Protein AF-A0A4Y7M9I8-F1 (afdb_monomer)

Secondary structure (DSSP, 8-state):
--------------------SS----EE-HHHHTT-B-GGG--BEEEETTEEEE-GGGHHHHSTTSTTGGGTTSB-TTHHHH---STTTSSS--TT--HHHHHHHHHHHHHHHHHSEEEEEEBTTTB-TTS-B-HHHHHHHHHHHHHHHHHHHHHHHHHHSPBPEEEEETTTEEEEE--SEETTEE-S---EEEEEEPTTSS-EEEEEE-GGGTT-TTEEPPTT--TT-SEEEEP-

Radius of gyration: 24.78 Å; Cα contacts (8 Å, |Δi|>4): 423; chains: 1; bounding box: 61×45×64 Å

Foldseek 3Di:
DDPPDDPVDPPPPPPPDPDPPDAAQDEDELVRLQVQLCPPNHWWWFAALQWIWGCRVVCCQCHPPHVNVLRTSAHQHQCQQVVPSDPVNRHNDPPPDDLVSLLSSVVVVVVRVPPTDGRAGYDDQQAHPSRDGDVSVVVSVVSNVVSVVVVVVVVVVCVQWPAFDWDADPVQGIKTFFQCAGNNHHHPDGAAWWWFADPVRPDTGITGHDPVCCPPPRTDDAPPDDSPDRMDRHDD

pLDDT: mean 89.78, std 17.36, range [26.44, 98.69]

Solvent-accessible surface area (backbone atoms only — not comparable to full-atom values): 12981 Å² total; per-residue (Å²): 133,84,87,79,74,84,73,89,66,81,68,76,68,73,72,76,70,85,66,65,98,65,75,56,85,46,54,33,48,64,75,60,37,48,69,23,33,21,64,98,80,44,57,22,27,32,26,48,81,36,37,28,30,51,43,46,94,43,34,77,40,32,11,80,91,18,93,46,31,80,39,32,14,34,40,23,35,29,21,77,58,70,68,37,78,49,80,88,28,48,29,67,72,60,80,89,62,53,51,70,38,37,42,44,49,52,55,52,48,52,48,45,64,70,75,33,50,72,61,23,30,35,40,54,70,33,14,41,86,88,58,46,77,34,71,56,33,54,50,51,54,47,53,27,50,52,28,44,52,51,51,51,54,50,48,52,48,38,69,61,41,24,34,36,39,75,50,78,41,95,90,75,26,40,39,37,28,27,38,40,65,21,60,90,45,76,56,97,55,44,37,23,52,25,42,32,42,42,99,83,62,82,47,76,43,58,16,20,33,47,83,93,50,63,80,41,88,49,48,40,79,50,77,98,39,64,85,86,32,37,59,36,66,40,84,121

Nearest PDB structures (foldseek):
  1t0g-assembly1_A  TM=8.369E-01  e=1.073E-09  Arabidopsis thaliana
  4x8y-assembly1_A-2  TM=9.118E-01  e=1.744E-08  Homo sapiens
  1j03-assembly1_A  TM=8.857E-01  e=8.429E-09  Arabidopsis thaliana
  4x8y-assembly2_B-3  TM=8.826E-01  e=2.510E-08  Homo sapiens
  6nzx-assembly1_A  TM=7.937E-01  e=1.646E-04  Hadesarchaea archaeon YNP_N21

Sequence (236 aa):
MLWQLAVVHNKKTYVKEAVPTVEPTRVFTKEELAKYKGENGGDVYLAIMGRVFDVTRGRDFYGPGGGYSFFSGVDGSRAFVTGDFKAEGLIDDITGLGSQDYIGLRDWLDFYMKDYEYIGKVHGLFFDADGKTTDYFNNAQQWIKEATNHKEDEDLFKEKFPVCNIEYKPEEGSRVWCSTKSGGIKRDWVGFPRSLYSADSKNIRCACAQEADLNDSLLKEYPNCPKDATSCMLPK

InterPro domains:
  IPR001199 Cytochrome b5-like heme/steroid binding domain [PF00173] (29-88)
  IPR001199 Cytochrome b5-like heme/steroid binding domain [SM01117] (28-123)
  IPR036400 Cytochrome b5-like heme/steroid binding domain superfamily [G3DSA:3.10.120.10] (20-123)
  IPR036400 Cytochrome b5-like heme/steroid binding domain superfamily [SSF55856] (22-123)
  IPR050577 MAPR/Neuferricin/Neudesin-like [PTHR10281] (20-124)

Organism: NCBI:txid42846

Mean predicted aligned error: 7.72 Å

Structure (mmCIF, N/CA/C/O backbone):
data_AF-A0A4Y7M9I8-F1
#
_entry.id   AF-A0A4Y7M9I8-F1
#
loop_
_atom_site.group_PDB
_atom_site.id
_atom_site.type_symbol
_atom_site.label_atom_id
_atom_site.label_alt_id
_atom_site.label_comp_id
_atom_site.label_asym_id
_atom_site.label_entity_id
_atom_site.label_seq_id
_atom_site.pdbx_PDB_ins_code
_atom_site.Cartn_x
_atom_site.Cartn_y
_atom_site.Cartn_z
_atom_site.occupancy
_atom_site.B_iso_or_equiv
_atom_site.auth_seq_id
_atom_site.auth_comp_id
_atom_site.auth_asym_id
_atom_site.auth_atom_id
_atom_site.pdbx_PDB_model_num
ATOM 1 N N . MET A 1 1 ? 5.917 25.935 -17.158 1.00 27.34 1 MET A N 1
ATOM 2 C CA . MET A 1 1 ? 4.815 25.525 -18.056 1.00 27.34 1 MET A CA 1
ATOM 3 C C . MET A 1 1 ? 4.901 24.014 -18.185 1.00 27.34 1 MET A C 1
ATOM 5 O O . MET A 1 1 ? 5.842 23.524 -18.782 1.00 27.34 1 MET A O 1
ATOM 9 N N . LEU A 1 2 ? 4.225 23.288 -17.293 1.00 31.77 2 LEU A N 1
ATOM 10 C CA . LEU A 1 2 ? 2.975 22.583 -17.612 1.00 31.77 2 LEU A CA 1
ATOM 11 C C . LEU A 1 2 ? 3.137 21.662 -18.830 1.00 31.77 2 LEU A C 1
ATOM 13 O O . LEU A 1 2 ? 2.716 22.004 -19.928 1.00 31.77 2 LEU A O 1
ATOM 17 N N . TRP A 1 3 ? 3.727 20.487 -18.616 1.00 26.44 3 TRP A N 1
ATOM 18 C CA . TRP A 1 3 ? 3.577 19.369 -19.543 1.00 26.44 3 TRP A CA 1
ATOM 19 C C . TRP A 1 3 ? 2.299 18.614 -19.177 1.00 26.44 3 TRP A C 1
ATOM 21 O O . TRP A 1 3 ? 2.314 17.652 -18.418 1.00 26.44 3 TRP A O 1
ATOM 31 N N . GLN A 1 4 ? 1.174 19.104 -19.696 1.00 30.42 4 GLN A N 1
ATOM 32 C CA . GLN A 1 4 ? 0.018 18.265 -19.984 1.00 30.42 4 GLN A CA 1
ATOM 33 C C . GLN A 1 4 ? 0.212 17.727 -21.403 1.00 30.42 4 GLN A C 1
ATOM 35 O O . GLN A 1 4 ? -0.028 18.438 -22.374 1.00 30.42 4 GLN A O 1
ATOM 40 N N . LEU A 1 5 ? 0.643 16.474 -21.530 1.00 32.06 5 LEU A N 1
ATOM 41 C CA . LEU A 1 5 ? 0.326 15.679 -22.710 1.00 32.06 5 LEU A CA 1
ATOM 42 C C . LEU A 1 5 ? -0.684 14.635 -22.263 1.00 32.06 5 LEU A C 1
ATOM 44 O O . LEU A 1 5 ? -0.381 13.698 -21.530 1.00 32.06 5 LEU A O 1
ATOM 48 N N . ALA A 1 6 ? -1.924 14.905 -22.656 1.00 32.16 6 ALA A N 1
ATOM 49 C CA . ALA A 1 6 ? -3.061 14.041 -22.471 1.00 32.16 6 ALA A CA 1
ATOM 50 C C . ALA A 1 6 ? -2.803 12.725 -23.202 1.00 32.16 6 ALA A C 1
ATOM 52 O O . ALA A 1 6 ? -2.986 12.635 -24.414 1.00 32.16 6 ALA A O 1
ATOM 53 N N . VAL A 1 7 ? -2.438 11.690 -22.452 1.00 32.97 7 VAL A N 1
ATOM 54 C CA . VAL A 1 7 ? -2.907 10.368 -22.824 1.00 32.97 7 VAL A CA 1
ATOM 55 C C . VAL A 1 7 ? -4.252 10.202 -22.149 1.00 32.97 7 VAL A C 1
ATOM 57 O O . VAL A 1 7 ? -4.355 10.134 -20.925 1.00 32.97 7 VAL A O 1
ATOM 60 N N . VAL A 1 8 ? -5.306 10.217 -22.961 1.00 37.22 8 VAL A N 1
ATOM 61 C CA . VAL A 1 8 ? -6.648 9.831 -22.531 1.00 37.22 8 VAL A CA 1
ATOM 62 C C . VAL A 1 8 ? -6.620 8.317 -22.341 1.00 37.22 8 VAL A C 1
ATOM 64 O O . VAL A 1 8 ? -7.132 7.553 -23.150 1.00 37.22 8 VAL A O 1
ATOM 67 N N . HIS A 1 9 ? -5.945 7.866 -21.289 1.00 37.09 9 HIS A N 1
ATOM 68 C CA . HIS A 1 9 ? -6.111 6.513 -20.813 1.00 37.09 9 HIS A CA 1
ATOM 69 C C . HIS A 1 9 ? -7.409 6.493 -20.032 1.00 37.09 9 HIS A C 1
ATOM 71 O O . HIS A 1 9 ? -7.617 7.280 -19.106 1.00 37.09 9 HIS A O 1
ATOM 77 N N . ASN A 1 10 ? -8.301 5.615 -20.479 1.00 36.69 10 ASN A N 1
ATOM 78 C CA . ASN A 1 10 ? -9.474 5.183 -19.754 1.00 36.69 10 ASN A CA 1
ATOM 79 C C . ASN A 1 10 ? -9.031 4.883 -18.321 1.00 36.69 10 ASN A C 1
ATOM 81 O O . ASN A 1 10 ? -8.426 3.840 -18.071 1.00 36.69 10 ASN A O 1
ATOM 85 N N . LYS A 1 11 ? -9.249 5.839 -17.407 1.00 37.41 11 LYS A N 1
ATOM 86 C CA . LYS A 1 11 ? -9.088 5.619 -15.975 1.00 37.41 11 LYS A CA 1
ATOM 87 C C . LYS A 1 11 ? -9.879 4.350 -15.735 1.00 37.41 11 LYS A C 1
ATOM 89 O O . LYS A 1 11 ? -11.091 4.382 -15.947 1.00 37.41 11 LYS A O 1
ATOM 94 N N . LYS A 1 12 ? -9.231 3.241 -15.355 1.00 34.75 12 LYS A N 1
ATOM 95 C CA . LYS A 1 12 ? -9.977 2.182 -14.681 1.00 34.75 12 LYS A CA 1
ATOM 96 C C . LYS A 1 12 ? -10.668 2.932 -13.563 1.00 34.75 12 LYS A C 1
ATOM 98 O O . LYS A 1 12 ? -10.019 3.520 -12.703 1.00 34.75 12 LYS A O 1
ATOM 103 N N . THR A 1 13 ? -11.971 3.110 -13.721 1.00 33.50 13 THR A N 1
ATOM 104 C CA . THR A 1 13 ? -12.788 3.794 -12.748 1.00 33.50 13 THR A CA 1
ATOM 105 C C . THR A 1 13 ? -12.571 2.976 -11.502 1.00 33.50 13 THR A C 1
ATOM 107 O O . THR A 1 13 ? -13.032 1.835 -11.462 1.00 33.50 13 THR A O 1
ATOM 110 N N . TYR A 1 14 ? -11.791 3.520 -10.562 1.00 37.91 14 TYR A N 1
ATOM 111 C CA . TYR A 1 14 ? -11.751 3.049 -9.192 1.00 37.91 14 TYR A CA 1
ATOM 112 C C . TYR A 1 14 ? -13.199 2.778 -8.857 1.00 37.91 14 TYR A C 1
ATOM 114 O O . TYR A 1 14 ? -14.029 3.693 -8.942 1.00 37.91 14 TYR A O 1
ATOM 122 N N . VAL A 1 15 ? -13.515 1.492 -8.707 1.00 36.50 15 VAL A N 1
ATOM 123 C CA . VAL A 1 15 ? -14.882 1.052 -8.504 1.00 36.50 15 VAL A CA 1
ATOM 124 C C . VAL A 1 15 ? -15.324 1.832 -7.286 1.00 36.50 15 VAL A C 1
ATOM 126 O O . VAL A 1 15 ? -14.757 1.675 -6.210 1.00 36.50 15 VAL A O 1
ATOM 129 N N . LYS A 1 16 ? -16.247 2.773 -7.502 1.00 42.69 16 LYS A N 1
ATOM 130 C CA . LYS A 1 16 ? -16.957 3.454 -6.432 1.00 42.69 16 LYS A CA 1
ATOM 131 C C . LYS A 1 16 ? -17.503 2.312 -5.589 1.00 42.69 16 LYS A C 1
ATOM 133 O O . LYS A 1 16 ? -18.374 1.588 -6.073 1.00 42.69 16 LYS A O 1
ATOM 138 N N . GLU A 1 17 ? -16.911 2.080 -4.423 1.00 44.00 17 GLU A N 1
ATOM 139 C CA . GLU A 1 17 ? -17.373 1.028 -3.534 1.00 44.00 17 GLU A CA 1
ATOM 140 C C . GLU A 1 17 ? -18.871 1.205 -3.331 1.00 44.00 17 GLU A C 1
ATOM 142 O O . GLU A 1 17 ? -19.368 2.327 -3.175 1.00 44.00 17 GLU A O 1
ATOM 147 N N . ALA A 1 18 ? -19.591 0.088 -3.352 1.00 42.94 18 ALA A N 1
ATOM 148 C CA . ALA A 1 18 ? -20.905 0.033 -2.754 1.00 42.94 18 ALA A CA 1
ATOM 149 C C . ALA A 1 18 ? -20.708 0.245 -1.249 1.00 42.94 18 ALA A C 1
ATOM 151 O O . ALA A 1 18 ? -20.548 -0.704 -0.488 1.00 42.94 18 ALA A O 1
ATOM 152 N N . VAL A 1 19 ? -20.650 1.514 -0.844 1.00 48.06 19 VAL A N 1
ATOM 153 C CA . VAL A 1 19 ? -20.791 1.925 0.548 1.00 48.06 19 VAL A CA 1
ATOM 154 C C . VAL A 1 19 ? -22.099 1.298 1.038 1.00 48.06 19 VAL A C 1
ATOM 156 O O . VAL A 1 19 ? -23.116 1.446 0.344 1.00 48.06 19 VAL A O 1
ATOM 159 N N . PRO A 1 20 ? -22.100 0.569 2.170 1.00 50.84 20 PRO A N 1
ATOM 160 C CA . PRO A 1 20 ? -23.329 0.079 2.776 1.00 50.84 20 PRO A CA 1
ATOM 161 C C . PRO A 1 20 ? -24.357 1.209 2.810 1.00 50.84 20 PRO A C 1
ATOM 163 O O . PRO A 1 20 ? -24.035 2.342 3.162 1.00 50.84 20 PRO A O 1
ATOM 166 N N . THR A 1 21 ? -25.601 0.929 2.417 1.00 50.66 21 THR A N 1
ATOM 167 C CA . THR A 1 21 ? -26.638 1.964 2.243 1.00 50.66 21 THR A CA 1
ATOM 168 C C . THR A 1 21 ? -26.961 2.733 3.529 1.00 50.66 21 THR A C 1
ATOM 170 O O . THR A 1 21 ? -27.662 3.742 3.475 1.00 50.66 21 THR A O 1
ATOM 173 N N . VAL A 1 22 ? -26.445 2.272 4.673 1.00 60.44 22 VAL A N 1
ATOM 174 C CA . VAL A 1 22 ? -26.437 2.970 5.955 1.00 60.44 22 VAL A CA 1
ATOM 175 C C . VAL A 1 22 ? -25.063 2.772 6.599 1.00 60.44 22 VAL A C 1
ATOM 177 O O . VAL A 1 22 ? -24.702 1.657 6.966 1.00 60.44 22 VAL A O 1
ATOM 180 N N . GLU A 1 23 ? -24.296 3.852 6.733 1.00 71.06 23 GLU A N 1
ATOM 181 C CA . GLU A 1 23 ? -23.074 3.860 7.543 1.00 71.06 23 GLU A CA 1
ATOM 182 C C . GLU A 1 23 ? -23.445 3.664 9.025 1.00 71.06 23 GLU A C 1
ATOM 184 O O . GLU A 1 23 ? -24.336 4.366 9.520 1.00 71.06 23 GLU A O 1
ATOM 189 N N . PRO A 1 24 ? -22.778 2.759 9.761 1.00 76.25 24 PRO A N 1
ATOM 190 C CA . PRO A 1 24 ? -22.972 2.618 11.194 1.00 76.25 24 PRO A CA 1
ATOM 191 C C . PRO A 1 24 ? -22.713 3.947 11.907 1.00 76.25 24 PRO A C 1
ATOM 193 O O . PRO A 1 24 ? -21.701 4.616 11.689 1.00 76.25 24 PRO A O 1
ATOM 196 N N . THR A 1 25 ? -23.627 4.328 12.795 1.00 82.31 25 THR A N 1
ATOM 197 C CA . THR A 1 25 ? -23.546 5.595 13.537 1.00 82.31 25 THR A CA 1
ATOM 198 C C . THR A 1 25 ? -22.766 5.472 14.842 1.00 82.31 25 THR A C 1
ATOM 200 O O . THR A 1 25 ? -22.558 6.471 15.526 1.00 82.31 25 THR A O 1
ATOM 203 N N . ARG A 1 26 ? -22.367 4.256 15.234 1.00 96.44 26 ARG A N 1
ATOM 204 C CA . ARG A 1 26 ? -21.683 4.022 16.505 1.00 96.44 26 ARG A CA 1
ATOM 205 C C . ARG A 1 26 ? -20.231 4.482 16.427 1.00 96.44 26 ARG A C 1
ATOM 207 O O . ARG A 1 26 ? -19.475 4.043 15.562 1.00 96.44 26 ARG A O 1
ATOM 214 N N . VAL A 1 27 ? -19.844 5.308 17.388 1.00 98.00 27 VAL A N 1
ATOM 215 C CA . VAL A 1 27 ? -18.462 5.722 17.620 1.00 98.00 27 VAL A CA 1
ATOM 216 C C . VAL A 1 27 ? -18.016 5.117 18.945 1.00 98.00 27 VAL A C 1
ATOM 218 O O . VAL A 1 27 ? -18.692 5.282 19.954 1.00 98.00 27 VAL A O 1
ATOM 221 N N . PHE A 1 28 ? -16.915 4.378 18.920 1.00 98.50 28 PHE A N 1
ATOM 222 C CA . PHE A 1 28 ? -16.292 3.748 20.076 1.00 98.50 28 PHE A CA 1
ATOM 223 C C . PHE A 1 28 ? -15.143 4.624 20.565 1.00 98.50 28 PHE A C 1
ATOM 225 O O . PHE A 1 28 ? -14.325 5.074 19.758 1.00 98.50 28 PHE A O 1
ATOM 232 N N . THR A 1 29 ? -15.004 4.808 21.876 1.00 98.56 29 THR A N 1
ATOM 233 C CA . THR A 1 29 ? -13.702 5.227 22.419 1.00 98.56 29 THR A CA 1
ATOM 234 C C . THR A 1 29 ? -12.709 4.060 22.378 1.00 98.56 29 THR A C 1
ATOM 236 O O . THR A 1 29 ? -13.103 2.893 22.269 1.00 98.56 29 THR A O 1
ATOM 239 N N . LYS A 1 30 ? -11.405 4.345 22.500 1.00 98.06 30 LYS A N 1
ATOM 240 C CA . LYS A 1 30 ? -10.376 3.292 22.574 1.00 98.06 30 LYS A CA 1
ATOM 241 C C . LYS A 1 30 ? -10.618 2.361 23.772 1.00 98.06 30 LYS A C 1
ATOM 243 O O . LYS A 1 30 ? -10.470 1.148 23.656 1.00 98.06 30 LYS A O 1
ATOM 248 N N . GLU A 1 31 ? -11.068 2.908 24.898 1.00 98.25 31 GLU A N 1
ATOM 249 C CA . GLU A 1 31 ? -11.384 2.164 26.124 1.00 98.25 31 GLU A CA 1
ATOM 250 C C . GLU A 1 31 ? -12.643 1.302 25.979 1.00 98.25 31 GLU A C 1
ATOM 252 O O . GLU A 1 31 ? -12.738 0.233 26.582 1.00 98.25 31 GLU A O 1
ATOM 257 N N . GLU A 1 32 ? -13.627 1.757 25.202 1.00 98.31 32 GLU A N 1
ATOM 258 C CA . GLU A 1 32 ? -14.804 0.953 24.879 1.00 98.31 32 GLU A CA 1
ATOM 259 C C . GLU A 1 32 ? -14.448 -0.198 23.949 1.00 98.31 32 GLU A C 1
ATOM 261 O O . GLU A 1 32 ? -14.831 -1.333 24.231 1.00 98.31 32 GLU A O 1
ATOM 266 N N . LEU A 1 33 ? -13.686 0.076 22.884 1.00 98.50 33 LEU A N 1
ATOM 267 C CA . LEU A 1 33 ? -13.229 -0.952 21.953 1.00 98.50 33 LEU A CA 1
ATOM 268 C C . LEU A 1 33 ? -12.403 -2.027 22.680 1.00 98.50 33 LEU A C 1
ATOM 270 O O . LEU A 1 33 ? -12.628 -3.217 22.468 1.00 98.50 33 LEU A O 1
ATOM 274 N N . ALA A 1 34 ? -11.543 -1.628 23.622 1.00 98.06 34 ALA A N 1
ATOM 275 C CA . ALA A 1 34 ? -10.683 -2.525 24.399 1.00 98.06 34 ALA A CA 1
ATOM 276 C C . ALA A 1 34 ? -11.422 -3.591 25.229 1.00 98.06 34 ALA A C 1
ATOM 278 O O . ALA A 1 34 ? -10.787 -4.541 25.693 1.00 98.06 34 ALA A O 1
ATOM 279 N N . LYS A 1 35 ? -12.743 -3.466 25.416 1.00 98.31 35 LYS A N 1
ATOM 280 C CA . LYS A 1 35 ? -13.577 -4.464 26.108 1.00 98.31 35 LYS A CA 1
ATOM 281 C C . LYS A 1 35 ? -13.939 -5.659 25.219 1.00 98.31 35 LYS A C 1
ATOM 283 O O . LYS A 1 35 ? -14.301 -6.712 25.736 1.00 98.31 35 LYS A O 1
ATOM 288 N N . TYR A 1 36 ? -13.835 -5.521 23.899 1.00 98.38 36 TYR A N 1
ATOM 289 C CA . TYR A 1 36 ? -14.295 -6.512 22.924 1.00 98.38 36 TYR A CA 1
ATOM 290 C C . TYR A 1 36 ? -13.178 -7.473 22.511 1.00 98.38 36 TYR A C 1
ATOM 292 O O . TYR A 1 36 ? -12.752 -7.522 21.357 1.00 98.38 36 TYR A O 1
ATOM 300 N N . LYS A 1 37 ? -12.679 -8.226 23.497 1.00 97.94 37 LYS A N 1
ATOM 301 C CA . LYS A 1 37 ? -11.552 -9.166 23.350 1.00 97.94 37 LYS A CA 1
ATOM 302 C C . LYS A 1 37 ? -11.956 -10.636 23.277 1.00 97.94 37 LYS A C 1
ATOM 304 O O . LYS A 1 37 ? -11.095 -11.508 23.209 1.00 97.94 37 LYS A O 1
ATOM 309 N N . GLY A 1 38 ? -13.250 -10.938 23.321 1.00 97.19 38 GLY A N 1
ATOM 310 C CA . GLY A 1 38 ? -13.734 -12.317 23.327 1.00 97.19 38 GLY A CA 1
ATOM 311 C C . GLY A 1 38 ? -13.688 -13.036 24.672 1.00 97.19 38 GLY A C 1
ATOM 312 O O . GLY A 1 38 ? -13.985 -14.232 24.723 1.00 97.19 38 GLY A O 1
ATOM 313 N N . GLU A 1 39 ? -13.300 -12.351 25.748 1.00 95.31 39 GLU A N 1
ATOM 314 C CA . GLU A 1 39 ? -13.218 -12.933 27.089 1.00 95.31 39 GLU A CA 1
ATOM 315 C C . GLU A 1 39 ? -14.593 -13.412 27.570 1.00 95.31 39 GLU A C 1
ATOM 317 O O . GLU A 1 39 ? -15.617 -12.785 27.301 1.00 95.31 39 GLU A O 1
ATOM 322 N N . ASN A 1 40 ? -14.627 -14.544 28.281 1.00 93.81 40 ASN A N 1
ATOM 323 C CA . ASN A 1 40 ? -15.857 -15.157 28.805 1.00 93.81 40 ASN A CA 1
ATOM 324 C C . ASN A 1 40 ? -16.950 -15.397 27.741 1.00 93.81 40 ASN A C 1
ATOM 326 O O . ASN A 1 40 ? -18.138 -15.366 28.050 1.00 93.81 40 ASN A O 1
ATOM 330 N N . GLY A 1 41 ? -16.554 -15.621 26.483 1.00 91.81 41 GLY A N 1
ATOM 331 C CA . GLY A 1 41 ? -17.490 -15.815 25.374 1.00 91.81 41 GLY A CA 1
ATOM 332 C C . GLY A 1 41 ? -18.093 -14.521 24.817 1.00 91.81 41 GLY A C 1
ATOM 333 O O . GLY A 1 41 ? -18.939 -14.605 23.932 1.00 91.81 41 GLY A O 1
ATOM 334 N N . GLY A 1 42 ? -17.650 -13.344 25.275 1.00 96.69 42 GLY A N 1
ATOM 335 C CA . GLY A 1 42 ? -18.086 -12.044 24.751 1.00 96.69 42 GLY A CA 1
ATOM 336 C C . GLY A 1 42 ? -17.668 -11.809 23.299 1.00 96.69 42 GLY A C 1
ATOM 337 O O . GLY A 1 42 ? -16.964 -12.633 22.719 1.00 96.69 42 GLY A O 1
ATOM 338 N N . ASP A 1 43 ? -18.090 -10.703 22.698 1.00 98.38 43 ASP A N 1
ATOM 339 C CA . ASP A 1 43 ? -17.779 -10.409 21.294 1.00 98.38 43 ASP A CA 1
ATOM 340 C C . ASP A 1 43 ? -16.298 -10.049 21.087 1.00 98.38 43 ASP A C 1
ATOM 342 O O . ASP A 1 43 ? -15.590 -9.640 22.019 1.00 98.38 43 ASP A O 1
ATOM 346 N N . VAL A 1 44 ? -15.828 -10.212 19.850 1.00 98.69 44 VAL A N 1
ATOM 347 C CA . VAL A 1 44 ? -14.469 -9.864 19.427 1.00 98.69 44 VAL A CA 1
ATOM 348 C C . VAL A 1 44 ? -14.557 -8.819 18.332 1.00 98.69 44 VAL A C 1
ATOM 350 O O . VAL A 1 44 ? -15.015 -9.125 17.233 1.00 98.69 44 VAL A O 1
ATOM 353 N N . TYR A 1 45 ? -14.093 -7.606 18.614 1.00 98.69 45 TYR A N 1
ATOM 354 C CA . TYR A 1 45 ? -14.038 -6.530 17.627 1.00 98.69 45 TYR A CA 1
ATOM 355 C C . TYR A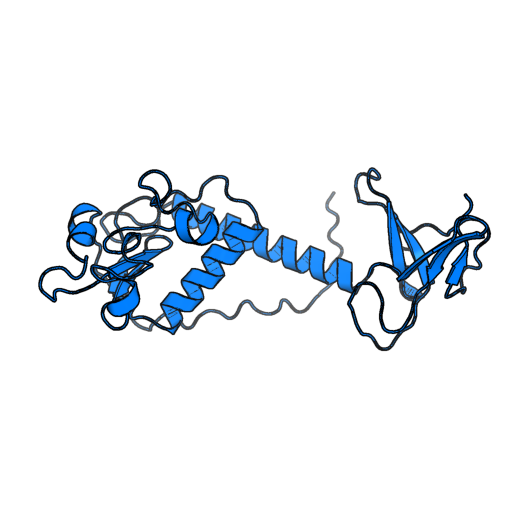 1 45 ? -12.589 -6.141 17.371 1.00 98.69 45 TYR A C 1
ATOM 357 O O . TYR A 1 45 ? -11.745 -6.264 18.255 1.00 98.69 45 TYR A O 1
ATOM 365 N N . LEU A 1 46 ? -12.303 -5.627 16.184 1.00 98.56 46 LEU A N 1
ATOM 366 C CA . LEU A 1 46 ? -11.029 -4.980 15.874 1.00 98.56 46 LEU A CA 1
ATOM 367 C C . LEU A 1 46 ? -11.276 -3.733 15.043 1.00 98.56 46 LEU A C 1
ATOM 369 O O . LEU A 1 46 ? -12.361 -3.570 14.478 1.00 98.56 46 LEU A O 1
ATOM 373 N N . ALA A 1 47 ? -10.272 -2.867 14.957 1.00 98.69 47 ALA A N 1
ATOM 374 C CA . ALA A 1 47 ? -10.319 -1.727 14.065 1.00 98.69 47 ALA A CA 1
ATOM 375 C C . ALA A 1 47 ? -9.123 -1.659 13.113 1.00 98.69 47 ALA A C 1
ATOM 377 O O . ALA A 1 47 ? -7.998 -2.041 13.444 1.00 98.69 47 ALA A O 1
ATOM 378 N N . ILE A 1 48 ? -9.412 -1.158 11.915 1.00 98.50 48 ILE A N 1
ATOM 379 C CA . ILE A 1 48 ? -8.438 -0.808 10.887 1.00 98.50 48 ILE A CA 1
ATOM 380 C C . ILE A 1 48 ? -8.888 0.489 10.214 1.00 98.50 48 ILE A C 1
ATOM 382 O O . ILE A 1 48 ? -10.050 0.660 9.838 1.00 98.50 48 ILE A O 1
ATOM 386 N N . MET A 1 49 ? -7.962 1.432 10.090 1.00 98.06 49 MET A N 1
ATOM 387 C CA . MET A 1 49 ? -8.189 2.794 9.615 1.00 98.06 49 MET A CA 1
ATOM 388 C C . MET A 1 49 ? -9.385 3.475 10.299 1.00 98.06 49 MET A C 1
ATOM 390 O O . MET A 1 49 ? -10.239 4.075 9.636 1.00 98.06 49 MET A O 1
ATOM 394 N N . GLY A 1 50 ? -9.495 3.308 11.621 1.00 98.12 50 GLY A N 1
ATOM 395 C CA . GLY A 1 50 ? -10.579 3.840 12.438 1.00 98.12 50 GLY A CA 1
ATOM 396 C C . GLY A 1 50 ? -11.945 3.193 12.220 1.00 98.12 50 GLY A C 1
ATOM 397 O O . GLY A 1 50 ? -12.906 3.658 12.824 1.00 98.12 50 GLY A O 1
ATOM 398 N N . ARG A 1 51 ? -12.080 2.165 11.375 1.00 98.50 51 ARG A N 1
ATOM 399 C CA . ARG A 1 51 ? -13.337 1.428 11.164 1.00 98.50 51 ARG A CA 1
ATOM 400 C C . ARG A 1 51 ? -13.340 0.159 11.998 1.00 98.50 51 ARG A C 1
ATOM 402 O O . ARG A 1 51 ? -12.362 -0.579 11.981 1.00 98.50 51 ARG A O 1
ATOM 409 N N . VAL A 1 52 ? -14.435 -0.076 12.710 1.00 98.69 52 VAL A N 1
ATOM 410 C CA . VAL A 1 52 ? -14.618 -1.186 13.647 1.00 98.69 52 VAL A CA 1
ATOM 411 C C . VAL A 1 52 ? -15.404 -2.301 12.974 1.00 98.69 52 VAL A C 1
ATOM 413 O O . VAL A 1 52 ? -16.479 -2.059 12.417 1.00 98.69 52 VAL A O 1
ATOM 416 N N . PHE A 1 53 ? -14.885 -3.519 13.080 1.00 98.44 53 PHE A N 1
ATOM 417 C CA . PHE A 1 53 ? -15.486 -4.722 12.520 1.00 98.44 53 PHE A CA 1
ATOM 418 C C . PHE A 1 53 ? -15.807 -5.735 13.612 1.00 98.44 53 PHE A C 1
ATOM 420 O O . PHE A 1 53 ? -14.988 -5.965 14.508 1.00 98.44 53 PHE A O 1
ATOM 427 N N . ASP A 1 54 ? -16.974 -6.372 13.504 1.00 98.38 54 ASP A N 1
ATOM 428 C CA . ASP A 1 54 ? -17.291 -7.556 14.294 1.00 98.38 54 ASP A CA 1
ATOM 429 C C . ASP A 1 54 ? -16.589 -8.780 13.696 1.00 98.38 54 ASP A C 1
ATOM 431 O O . ASP A 1 54 ? -16.952 -9.284 12.629 1.00 98.38 54 ASP A O 1
ATOM 435 N N . VAL A 1 55 ? -15.572 -9.271 14.404 1.00 98.25 55 VAL A N 1
ATOM 436 C CA . VAL A 1 55 ? -14.799 -10.459 14.034 1.00 98.25 55 VAL A CA 1
ATOM 437 C C . VAL A 1 55 ? -15.113 -11.663 14.920 1.00 98.25 55 VAL A C 1
ATOM 439 O O . VAL A 1 55 ? -14.387 -12.658 14.899 1.00 98.25 55 VAL A O 1
ATOM 442 N N . THR A 1 56 ? -16.235 -11.637 15.644 1.00 98.19 56 THR A N 1
ATOM 443 C CA . THR A 1 56 ? -16.679 -12.709 16.548 1.00 98.19 56 THR A CA 1
ATOM 444 C C . THR A 1 56 ? -16.829 -14.048 15.831 1.00 98.19 56 THR A C 1
ATOM 446 O O . THR A 1 56 ? -16.483 -15.091 16.385 1.00 98.19 56 THR A O 1
ATOM 449 N N . ARG A 1 57 ? -17.249 -14.045 14.558 1.00 96.94 57 ARG A N 1
ATOM 450 C CA . ARG A 1 57 ? -17.296 -15.261 13.720 1.00 96.94 57 ARG A CA 1
ATOM 451 C C . ARG A 1 57 ? -15.919 -15.906 13.486 1.00 96.94 57 ARG A C 1
ATOM 453 O O . ARG A 1 57 ? -15.844 -17.078 13.146 1.00 96.94 57 ARG A O 1
ATOM 460 N N . GLY A 1 58 ? -14.840 -15.141 13.656 1.00 96.06 58 GLY A N 1
ATOM 461 C CA . GLY A 1 58 ? -13.446 -15.576 13.572 1.00 96.06 58 GLY A CA 1
ATOM 462 C C . GLY A 1 58 ? -12.790 -15.764 14.943 1.00 96.06 58 GLY A C 1
ATOM 463 O O . GLY A 1 58 ? -11.577 -15.604 15.054 1.00 96.06 58 GLY A O 1
ATOM 464 N N . ARG A 1 59 ? -13.563 -16.066 15.996 1.00 96.94 59 ARG A N 1
ATOM 465 C CA . ARG A 1 59 ? -13.072 -16.188 17.380 1.00 96.94 59 ARG A CA 1
ATOM 466 C C . ARG A 1 59 ? -11.856 -17.104 17.537 1.00 96.94 59 ARG A C 1
ATOM 468 O O . ARG A 1 59 ? -11.004 -16.798 18.357 1.00 96.94 59 ARG A O 1
ATOM 475 N N . ASP A 1 60 ? -11.729 -18.167 16.753 1.00 96.75 60 ASP A N 1
ATOM 476 C CA . ASP A 1 60 ? -10.562 -19.062 16.839 1.00 96.75 60 ASP A CA 1
ATOM 477 C C . ASP A 1 60 ? -9.245 -18.361 16.449 1.00 96.75 60 ASP A C 1
ATOM 479 O O . ASP A 1 60 ? -8.162 -18.759 16.876 1.00 96.75 60 ASP A O 1
ATOM 483 N N . PHE A 1 61 ? -9.332 -17.287 15.661 1.00 96.88 61 PHE A N 1
ATOM 484 C CA . PHE A 1 61 ? -8.197 -16.478 15.223 1.00 96.88 61 PHE A CA 1
ATOM 485 C C . PHE A 1 61 ? -7.973 -15.262 16.121 1.00 96.88 61 PHE A C 1
ATOM 487 O O . PHE A 1 61 ? -6.837 -14.994 16.512 1.00 96.88 61 PHE A O 1
ATOM 494 N N . TYR A 1 62 ? -9.045 -14.535 16.442 1.00 97.69 62 TYR A N 1
ATOM 495 C CA . TYR A 1 62 ? -8.979 -13.237 17.124 1.00 97.69 62 TYR A CA 1
ATOM 496 C C . TYR A 1 62 ? -9.321 -13.321 18.623 1.00 97.69 62 TYR A C 1
ATOM 498 O O . TYR A 1 62 ? -8.953 -12.455 19.409 1.00 97.69 62 TYR A O 1
ATOM 506 N N . GLY A 1 63 ? -10.032 -14.350 19.066 1.00 97.19 63 GLY A N 1
ATOM 507 C CA . GLY A 1 63 ? -10.372 -14.538 20.475 1.00 97.19 63 GLY A CA 1
ATOM 508 C C . GLY A 1 63 ? -9.179 -14.989 21.331 1.00 97.19 63 GLY A C 1
ATOM 509 O O . GLY A 1 63 ? -8.073 -15.195 20.823 1.00 97.19 63 GLY A O 1
ATOM 510 N N . PRO A 1 64 ? -9.387 -15.172 22.648 1.00 97.62 64 PRO A N 1
ATOM 511 C CA . PRO A 1 64 ? -8.334 -15.607 23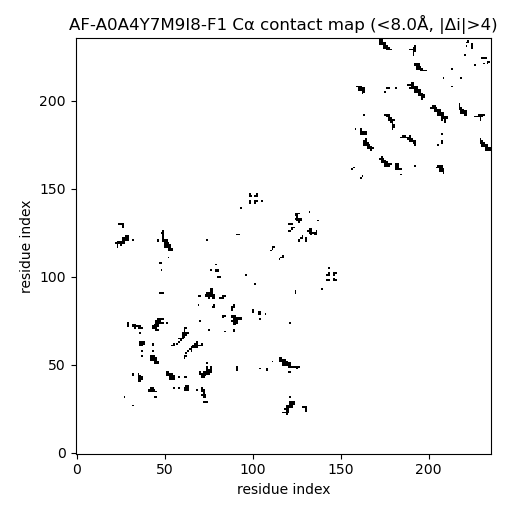.561 1.00 97.62 64 PRO A CA 1
ATOM 512 C C . PRO A 1 64 ? -7.675 -16.919 23.110 1.00 97.62 64 PRO A C 1
ATOM 514 O O . PRO A 1 64 ? -8.356 -17.917 22.889 1.00 97.62 64 PRO A O 1
ATOM 517 N N . GLY A 1 65 ? -6.344 -16.915 22.992 1.00 95.75 65 GLY A N 1
ATOM 518 C CA . GLY A 1 65 ? -5.556 -18.066 22.529 1.00 95.75 65 GLY A CA 1
ATOM 519 C C . GLY A 1 65 ? -5.403 -18.182 21.006 1.00 95.75 65 GLY A C 1
ATOM 520 O O . GLY A 1 65 ? -4.621 -19.015 20.550 1.00 95.75 65 GLY A O 1
ATOM 521 N N . GLY A 1 66 ? -6.095 -17.346 20.226 1.00 96.69 66 GLY A N 1
ATOM 522 C CA . GLY A 1 66 ? -5.947 -17.275 18.775 1.00 96.69 66 GLY A CA 1
ATOM 523 C C . GLY A 1 66 ? -4.657 -16.571 18.338 1.00 96.69 66 GLY A C 1
ATOM 524 O O . GLY A 1 66 ? -4.138 -15.691 19.025 1.00 96.69 66 GLY A O 1
ATOM 525 N N . GLY A 1 67 ? -4.138 -16.939 17.164 1.00 96.62 67 GLY A N 1
ATOM 526 C CA . GLY A 1 67 ? -2.870 -16.409 16.640 1.00 96.62 67 GLY A CA 1
ATOM 527 C C . GLY A 1 67 ? -2.881 -14.916 16.289 1.00 96.62 67 GLY A C 1
ATOM 528 O O . GLY A 1 67 ? -1.813 -14.340 16.121 1.00 96.62 67 GLY A O 1
ATOM 529 N N . TYR A 1 68 ? -4.061 -14.296 16.202 1.00 96.81 68 TYR A N 1
ATOM 530 C CA . TYR A 1 68 ? -4.265 -12.880 15.881 1.00 96.81 68 TYR A CA 1
ATOM 531 C C . TYR A 1 68 ? -4.966 -12.121 17.016 1.00 96.81 68 TYR A C 1
ATOM 533 O O . TYR A 1 68 ? -5.510 -11.037 16.802 1.00 96.81 68 TYR A O 1
ATOM 541 N N . SER A 1 69 ? -4.956 -12.666 18.239 1.00 97.25 69 SER A N 1
ATOM 542 C CA . SER A 1 69 ? -5.677 -12.084 19.377 1.00 97.25 69 SER A CA 1
ATOM 543 C C . SER A 1 69 ? -5.190 -10.693 19.788 1.00 97.25 69 SER A C 1
ATOM 545 O O . SER A 1 69 ? -5.889 -9.972 20.493 1.00 97.25 69 SER A O 1
ATOM 547 N N . PHE A 1 70 ? -3.993 -10.300 19.352 1.00 97.06 70 PHE A N 1
ATOM 548 C CA . PHE A 1 70 ? -3.433 -8.969 19.574 1.00 97.06 70 PHE A CA 1
ATOM 549 C C . PHE A 1 70 ? -4.195 -7.847 18.851 1.00 97.06 70 PHE A C 1
ATOM 551 O O . PHE A 1 70 ? -4.102 -6.702 19.279 1.00 97.06 70 PHE A O 1
ATOM 558 N N . PHE A 1 71 ? -4.972 -8.155 17.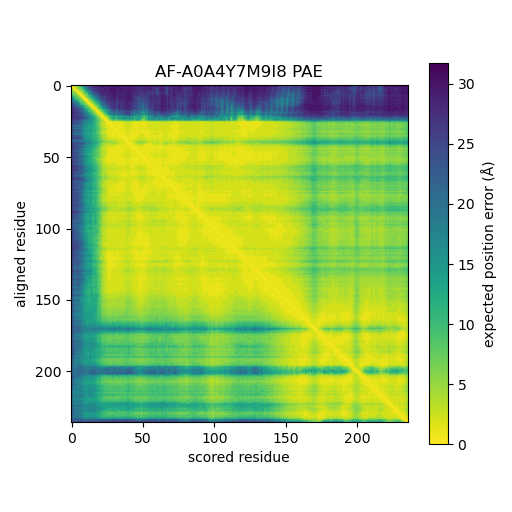806 1.00 98.12 71 PHE A N 1
ATOM 559 C CA . PHE A 1 71 ? -5.831 -7.169 17.138 1.00 98.12 71 PHE A CA 1
ATOM 560 C C . PHE A 1 71 ? -7.161 -6.924 17.859 1.00 98.12 71 PHE A C 1
ATOM 562 O O . PHE A 1 71 ? -7.875 -5.975 17.538 1.00 98.12 71 PHE A O 1
ATOM 569 N N . SER A 1 72 ? -7.505 -7.752 18.840 1.00 98.06 72 SER A N 1
ATOM 570 C CA . SER A 1 72 ? -8.808 -7.684 19.487 1.00 98.06 72 SER A CA 1
ATOM 571 C C . SER A 1 72 ? -8.901 -6.513 20.454 1.00 98.06 72 SER A C 1
ATOM 573 O O . SER A 1 72 ? -8.093 -6.349 21.371 1.00 98.06 72 SER A O 1
ATOM 575 N N . GLY A 1 73 ? -9.927 -5.699 20.249 1.00 98.25 73 GLY A N 1
ATOM 576 C CA . GLY A 1 73 ? -10.206 -4.499 21.015 1.00 98.25 73 GLY A CA 1
ATOM 577 C C . GLY A 1 73 ? -9.251 -3.335 20.741 1.00 98.25 73 GLY A C 1
ATOM 578 O O . GLY A 1 73 ? -9.149 -2.440 21.578 1.00 98.25 73 GLY A O 1
ATOM 579 N N . VAL A 1 74 ? -8.545 -3.318 19.607 1.00 97.94 74 VAL A N 1
ATOM 580 C CA . VAL A 1 74 ? -7.614 -2.234 19.260 1.00 97.94 74 VAL A CA 1
ATOM 581 C C . VAL A 1 74 ? -7.756 -1.814 17.797 1.00 97.94 74 VAL A C 1
ATOM 583 O O . VAL A 1 74 ? -8.128 -2.615 16.941 1.00 97.94 74 VAL A O 1
ATOM 586 N N . ASP A 1 75 ? -7.454 -0.546 17.513 1.00 98.56 75 ASP A N 1
ATOM 587 C CA . ASP A 1 75 ? -7.125 -0.114 16.155 1.00 98.56 75 ASP A CA 1
ATOM 588 C C . ASP A 1 75 ? -5.645 -0.403 15.897 1.00 98.56 75 ASP A C 1
ATOM 590 O O . ASP A 1 75 ? -4.763 0.334 16.336 1.00 98.56 75 ASP A O 1
ATOM 594 N N . GLY A 1 76 ? -5.393 -1.530 15.236 1.00 97.62 76 GLY A N 1
ATOM 595 C CA . GLY A 1 76 ? -4.053 -2.017 14.928 1.00 97.62 76 GLY A CA 1
ATOM 596 C C . GLY A 1 76 ? -3.586 -1.641 13.527 1.00 97.62 76 GLY A C 1
ATOM 597 O O . GLY A 1 76 ? -2.779 -2.381 12.967 1.00 97.62 76 GLY A O 1
ATOM 598 N N . SER A 1 77 ? -4.112 -0.555 12.942 1.00 98.50 77 SER A N 1
ATOM 599 C CA . SER A 1 77 ? -3.857 -0.146 11.552 1.00 98.50 77 SER A CA 1
ATOM 600 C C . SER A 1 77 ? -2.410 -0.358 11.118 1.00 98.50 77 SER A C 1
ATOM 602 O O . SER A 1 77 ? -2.154 -1.062 10.146 1.00 98.50 77 SER A O 1
ATOM 604 N N . ARG A 1 78 ? -1.444 0.186 11.864 1.00 98.44 78 ARG A N 1
ATOM 605 C CA . ARG A 1 78 ? -0.026 0.095 11.500 1.00 98.44 78 ARG A CA 1
ATOM 606 C C . ARG A 1 78 ? 0.486 -1.350 11.470 1.00 98.44 78 ARG A C 1
ATOM 608 O O . ARG A 1 78 ? 1.162 -1.738 10.518 1.00 98.44 78 ARG A O 1
ATOM 615 N N . ALA A 1 79 ? 0.124 -2.158 12.463 1.00 98.25 79 ALA A N 1
ATOM 616 C CA . ALA A 1 79 ? 0.580 -3.539 12.601 1.00 98.25 79 ALA A CA 1
ATOM 617 C C . ALA A 1 79 ? 0.123 -4.465 11.459 1.00 98.25 79 ALA A C 1
ATOM 619 O O . ALA A 1 79 ? 0.812 -5.442 11.168 1.00 98.25 79 ALA A O 1
ATOM 620 N N . PHE A 1 80 ? -0.986 -4.156 10.772 1.00 98.00 80 PHE A N 1
ATOM 621 C CA . PHE A 1 80 ? -1.458 -4.943 9.621 1.00 98.00 80 PHE A CA 1
ATOM 622 C C . PHE A 1 80 ? -0.439 -5.041 8.483 1.00 98.00 80 PHE A C 1
ATOM 624 O O . PHE A 1 80 ? -0.421 -6.034 7.755 1.00 98.00 80 PHE A O 1
ATOM 631 N N . VAL A 1 81 ? 0.395 -4.015 8.326 1.00 98.25 81 VAL A N 1
ATOM 632 C CA . VAL A 1 81 ? 1.342 -3.907 7.210 1.00 98.25 81 VAL A CA 1
ATOM 633 C C . VAL A 1 81 ? 2.792 -3.938 7.669 1.00 98.25 81 VAL A C 1
ATOM 635 O O . VAL A 1 81 ? 3.640 -4.459 6.953 1.00 98.25 81 VAL A O 1
ATOM 638 N N . THR A 1 82 ? 3.085 -3.491 8.894 1.00 97.31 82 THR A N 1
ATOM 639 C CA . THR A 1 82 ? 4.443 -3.591 9.450 1.00 97.31 82 THR A CA 1
ATOM 640 C C . THR A 1 82 ? 4.758 -4.965 10.040 1.00 97.31 82 THR A C 1
ATOM 642 O O . THR A 1 82 ? 5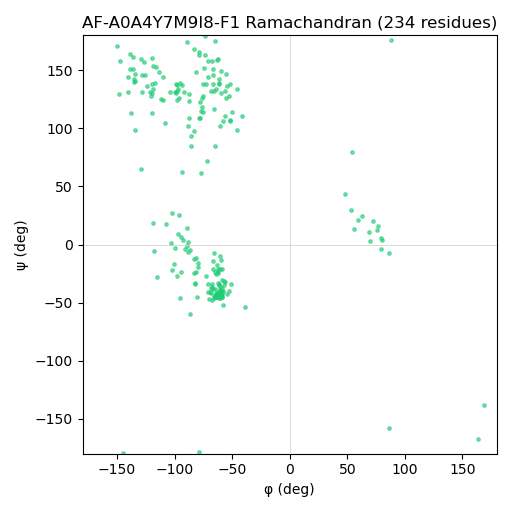.930 -5.314 10.167 1.00 97.31 82 THR A O 1
ATOM 645 N N . GLY A 1 83 ? 3.739 -5.734 10.443 1.00 96.50 83 GLY A N 1
ATOM 646 C CA . GLY A 1 83 ? 3.918 -6.989 11.177 1.00 96.50 83 GLY A CA 1
ATOM 647 C C . GLY A 1 83 ? 4.443 -6.814 12.609 1.00 96.50 83 GLY A C 1
ATOM 648 O O . GLY A 1 83 ? 4.838 -7.794 13.241 1.00 96.50 83 GLY A O 1
ATOM 649 N N . ASP A 1 84 ? 4.474 -5.583 13.132 1.00 96.81 84 ASP A N 1
ATOM 650 C CA . ASP A 1 84 ? 4.857 -5.317 14.519 1.00 96.81 84 ASP A CA 1
ATOM 651 C C . ASP A 1 84 ? 3.644 -5.462 15.446 1.00 96.81 84 ASP A C 1
ATOM 653 O O . ASP A 1 84 ? 2.865 -4.533 15.642 1.00 96.81 84 ASP A O 1
ATOM 657 N N . PHE A 1 85 ? 3.475 -6.660 16.003 1.00 95.88 85 PHE A N 1
ATOM 658 C CA . PHE A 1 85 ? 2.342 -7.015 16.866 1.00 95.88 85 PHE A CA 1
ATOM 659 C C . PHE A 1 85 ? 2.584 -6.731 18.354 1.00 95.88 85 PHE A C 1
ATOM 661 O O . PHE A 1 85 ? 1.869 -7.249 19.215 1.00 95.88 85 PHE A O 1
ATOM 668 N N . LYS A 1 86 ? 3.618 -5.952 18.683 1.00 94.88 86 LYS A N 1
ATOM 669 C CA . LYS A 1 86 ? 3.845 -5.473 20.049 1.00 94.88 86 LYS A CA 1
ATOM 670 C C . LYS A 1 86 ? 3.000 -4.233 20.325 1.00 94.88 86 LYS A C 1
ATOM 672 O O . LYS A 1 86 ? 2.440 -3.630 19.413 1.00 94.88 86 LYS A O 1
ATOM 677 N N . ALA A 1 87 ? 2.924 -3.834 21.591 1.00 91.50 87 ALA A N 1
ATOM 678 C CA . ALA A 1 87 ? 2.128 -2.682 22.011 1.00 91.50 87 ALA A CA 1
ATOM 679 C C . ALA A 1 87 ? 2.511 -1.389 21.266 1.00 91.50 87 ALA A C 1
ATOM 681 O O . ALA A 1 87 ? 1.651 -0.557 21.004 1.00 91.50 87 ALA A O 1
ATOM 682 N N . GLU A 1 88 ? 3.783 -1.240 20.891 1.00 92.50 88 GLU A N 1
ATOM 683 C CA . GLU A 1 88 ? 4.290 -0.079 20.159 1.00 92.50 88 GLU A CA 1
ATOM 684 C C . GLU A 1 88 ? 3.846 -0.057 18.685 1.00 92.50 88 GLU A C 1
ATOM 686 O O . GLU A 1 88 ? 3.742 1.018 18.094 1.00 92.50 88 GLU A O 1
ATOM 691 N N . GLY A 1 89 ? 3.583 -1.227 18.093 1.00 93.69 89 GLY A N 1
ATOM 692 C CA . GLY A 1 89 ? 3.128 -1.372 16.708 1.00 93.69 89 GLY A CA 1
ATOM 693 C C . GLY A 1 89 ? 1.606 -1.452 16.553 1.00 93.69 89 GLY A C 1
ATOM 694 O O . GLY A 1 89 ? 1.078 -1.079 15.504 1.00 93.69 89 GLY A O 1
ATOM 695 N N . LEU A 1 90 ? 0.889 -1.872 17.602 1.00 96.88 90 LEU A N 1
ATOM 696 C CA . LEU A 1 90 ? -0.579 -1.940 17.675 1.00 96.88 90 LEU A CA 1
ATOM 697 C C . LEU A 1 90 ? -1.204 -0.555 17.906 1.00 96.88 90 LEU A C 1
ATOM 699 O O . LEU A 1 90 ? -1.854 -0.302 18.922 1.00 96.88 90 LEU A O 1
ATOM 703 N N . ILE A 1 91 ? -0.976 0.345 16.953 1.00 97.69 91 ILE A N 1
ATOM 704 C CA . ILE A 1 91 ? -1.443 1.731 16.984 1.00 97.69 91 ILE A CA 1
ATOM 705 C C . ILE A 1 91 ? -2.174 2.113 15.691 1.00 97.69 91 ILE A C 1
ATOM 707 O O . ILE A 1 91 ? -1.970 1.517 14.627 1.00 97.69 91 ILE A O 1
ATOM 711 N N . ASP A 1 92 ? -2.988 3.166 15.790 1.00 98.06 92 ASP A N 1
ATOM 712 C CA . ASP A 1 92 ? -3.762 3.746 14.692 1.00 98.06 92 ASP A CA 1
ATOM 713 C C . ASP A 1 92 ? -2.930 4.665 13.778 1.00 98.06 92 ASP A C 1
ATOM 715 O O . ASP A 1 92 ? -3.352 4.952 12.659 1.00 98.06 92 ASP A O 1
ATOM 719 N N . ASP A 1 93 ? -1.742 5.110 14.209 1.00 98.44 93 ASP A N 1
ATOM 720 C CA . ASP A 1 93 ? -0.910 6.024 13.419 1.00 98.44 93 ASP A CA 1
ATOM 721 C C . ASP A 1 93 ? -0.137 5.319 12.286 1.00 98.44 93 ASP A C 1
ATOM 723 O O . ASP A 1 93 ? 0.856 4.613 12.490 1.00 98.44 93 ASP A O 1
ATOM 727 N N . ILE A 1 94 ? -0.567 5.586 11.057 1.00 98.50 94 ILE A N 1
ATOM 728 C CA . ILE A 1 94 ? 0.014 5.119 9.798 1.00 98.50 94 ILE A CA 1
ATOM 729 C C . ILE A 1 94 ? 0.958 6.140 9.139 1.00 98.50 94 ILE A C 1
ATOM 731 O O . ILE A 1 94 ? 1.369 5.952 7.994 1.00 98.50 94 ILE A O 1
ATOM 735 N N . THR A 1 95 ? 1.312 7.229 9.825 1.00 98.31 95 THR A N 1
ATOM 736 C CA . THR A 1 95 ? 2.224 8.241 9.278 1.00 98.31 95 THR A CA 1
ATOM 737 C C . THR A 1 95 ? 3.589 7.624 8.973 1.00 98.31 95 THR A C 1
ATOM 739 O O . THR A 1 95 ? 4.142 6.842 9.757 1.00 98.31 95 THR A O 1
ATOM 742 N N . GLY A 1 96 ? 4.152 8.002 7.824 1.00 97.25 96 GLY A N 1
ATOM 743 C CA . GLY A 1 96 ? 5.504 7.612 7.421 1.00 97.25 96 GLY A CA 1
ATOM 744 C C . GLY A 1 96 ? 5.639 6.169 6.930 1.00 97.25 96 GLY A C 1
ATOM 745 O O . GLY A 1 96 ? 6.765 5.691 6.803 1.00 97.25 96 GLY A O 1
ATOM 746 N N . LEU A 1 97 ? 4.530 5.475 6.664 1.00 97.81 97 LEU A N 1
ATOM 747 C CA . LEU A 1 97 ? 4.559 4.177 5.992 1.00 97.81 97 LEU A CA 1
ATOM 748 C C . LEU A 1 97 ? 5.021 4.299 4.530 1.00 97.81 97 LEU A C 1
ATOM 750 O O . LEU A 1 97 ? 4.948 5.371 3.920 1.00 97.81 97 LEU A O 1
ATOM 754 N N . GLY A 1 98 ? 5.517 3.192 3.968 1.00 97.12 98 GLY A N 1
ATOM 755 C CA . GLY A 1 98 ? 5.915 3.123 2.564 1.00 97.12 98 GLY A CA 1
ATOM 756 C C . GLY A 1 98 ? 4.722 2.959 1.617 1.00 97.12 98 GLY A C 1
ATOM 757 O O . GLY A 1 98 ? 3.627 2.576 2.022 1.00 97.12 98 GLY A O 1
ATOM 758 N N . SER A 1 99 ? 4.928 3.185 0.316 1.00 96.25 99 SER A N 1
ATOM 759 C CA . SER A 1 99 ? 3.854 3.066 -0.686 1.00 96.25 99 SER A CA 1
ATOM 760 C C . SER A 1 99 ? 3.201 1.679 -0.715 1.00 96.25 99 SER A C 1
ATOM 762 O O . SER A 1 99 ? 1.984 1.588 -0.832 1.00 96.25 99 SER A O 1
ATOM 764 N N . GLN A 1 100 ? 3.977 0.595 -0.584 1.00 95.88 100 GLN A N 1
ATOM 765 C CA . GLN A 1 100 ? 3.396 -0.756 -0.548 1.00 95.88 100 GLN A CA 1
ATOM 766 C C . GLN A 1 100 ? 2.561 -0.992 0.716 1.00 95.88 100 GLN A C 1
ATOM 768 O O . GLN A 1 100 ? 1.534 -1.655 0.631 1.00 95.88 100 GLN A O 1
ATOM 773 N N . ASP A 1 101 ? 2.942 -0.402 1.849 1.00 98.12 101 ASP A N 1
ATOM 774 C CA . ASP A 1 101 ? 2.192 -0.515 3.102 1.00 98.12 101 ASP A CA 1
ATOM 775 C C . ASP A 1 101 ? 0.857 0.235 3.015 1.00 98.12 101 ASP A C 1
ATOM 777 O O . ASP A 1 101 ? -0.172 -0.285 3.430 1.00 98.12 101 ASP A O 1
ATOM 781 N N . TYR A 1 102 ? 0.826 1.429 2.412 1.00 98.44 102 TYR A N 1
ATOM 782 C CA . TYR A 1 102 ? -0.438 2.139 2.180 1.00 98.44 102 TYR A CA 1
ATOM 783 C C . TYR A 1 102 ? -1.396 1.354 1.276 1.00 98.44 102 TYR A C 1
ATOM 785 O O . TYR A 1 102 ? -2.597 1.310 1.536 1.00 98.44 102 TYR A O 1
ATOM 793 N N . ILE A 1 103 ? -0.874 0.700 0.237 1.00 97.44 103 ILE A N 1
ATOM 794 C CA . ILE A 1 103 ? -1.679 -0.178 -0.624 1.00 97.44 103 ILE A CA 1
ATOM 795 C C . ILE A 1 103 ? -2.164 -1.395 0.175 1.00 97.44 103 ILE A C 1
ATOM 797 O O . ILE A 1 103 ? -3.349 -1.709 0.145 1.00 97.44 103 ILE A O 1
ATOM 801 N N . GLY A 1 104 ? -1.289 -2.014 0.971 1.00 97.50 104 GLY A N 1
ATOM 802 C CA . GLY A 1 104 ? -1.650 -3.139 1.834 1.00 97.50 104 GLY A CA 1
ATOM 803 C C . GLY A 1 104 ? -2.720 -2.793 2.876 1.00 97.50 104 GLY A C 1
ATOM 804 O O . GLY A 1 104 ? -3.594 -3.611 3.143 1.00 97.50 104 GLY A O 1
ATOM 805 N N . LEU A 1 105 ? -2.710 -1.577 3.434 1.00 98.00 105 LEU A N 1
ATOM 806 C CA . LEU A 1 105 ? -3.765 -1.097 4.337 1.00 98.00 105 LEU A CA 1
ATOM 807 C C . LEU A 1 105 ? -5.124 -1.069 3.645 1.00 98.00 105 LEU A C 1
ATOM 809 O O . LEU A 1 105 ? -6.126 -1.476 4.233 1.00 98.00 105 LEU A O 1
ATOM 813 N N . ARG A 1 106 ? -5.152 -0.597 2.395 1.00 96.38 106 ARG A N 1
ATOM 814 C CA . ARG A 1 106 ? -6.365 -0.594 1.582 1.00 96.38 106 ARG A CA 1
ATOM 815 C C . ARG A 1 106 ? -6.835 -2.019 1.295 1.00 96.38 106 ARG A C 1
ATOM 817 O O . ARG A 1 106 ? -8.012 -2.293 1.489 1.00 96.38 106 ARG A O 1
ATOM 824 N N . ASP A 1 107 ? -5.930 -2.921 0.928 1.00 96.75 107 ASP A N 1
ATOM 825 C CA . ASP A 1 107 ? -6.264 -4.328 0.671 1.00 96.75 107 ASP A CA 1
ATOM 826 C C . ASP A 1 107 ? -6.844 -5.019 1.920 1.00 96.75 107 ASP A C 1
ATOM 828 O O . ASP A 1 107 ? -7.851 -5.726 1.839 1.00 96.75 107 ASP A O 1
ATOM 832 N N . TRP A 1 108 ? -6.253 -4.780 3.097 1.00 97.81 108 TRP A N 1
ATOM 833 C CA . TRP A 1 108 ? -6.781 -5.286 4.366 1.00 97.81 108 TRP A CA 1
ATOM 834 C C . TRP A 1 108 ? -8.143 -4.693 4.703 1.00 97.81 108 TRP A C 1
ATOM 836 O O . TRP A 1 108 ? -9.036 -5.421 5.137 1.00 97.81 108 TRP A O 1
ATOM 846 N N . LEU A 1 109 ? -8.324 -3.387 4.502 1.00 96.75 109 LEU A N 1
ATOM 847 C CA . LEU A 1 109 ? -9.614 -2.749 4.722 1.00 96.75 109 LEU A CA 1
ATOM 848 C C . LEU A 1 109 ? -10.688 -3.355 3.806 1.00 96.75 109 LEU A C 1
ATOM 850 O O . LEU A 1 109 ? -11.778 -3.661 4.282 1.00 96.75 109 LEU A O 1
ATOM 854 N N . ASP A 1 110 ? -10.373 -3.590 2.533 1.00 95.62 110 ASP A N 1
ATOM 855 C CA . ASP A 1 110 ? -11.296 -4.177 1.555 1.00 95.62 110 ASP A CA 1
ATOM 856 C C . ASP A 1 110 ? -11.665 -5.617 1.925 1.00 95.62 110 ASP A C 1
ATOM 858 O O . ASP A 1 110 ? -12.829 -6.009 1.818 1.00 95.62 110 ASP A O 1
ATOM 862 N N . PHE A 1 111 ? -10.701 -6.389 2.438 1.00 95.62 111 PHE A N 1
ATOM 863 C CA . PHE A 1 111 ? -10.958 -7.701 3.027 1.00 95.62 111 PHE A CA 1
ATOM 864 C C . PHE A 1 111 ? -11.961 -7.611 4.186 1.00 95.62 111 PHE A C 1
ATOM 866 O O . PHE A 1 111 ? -12.981 -8.297 4.157 1.00 95.62 111 PHE A O 1
ATOM 873 N N . TYR A 1 112 ? -11.742 -6.735 5.174 1.00 95.75 112 TYR A N 1
ATOM 874 C CA . TYR A 1 112 ? -12.658 -6.627 6.316 1.00 95.75 112 TYR A CA 1
ATOM 87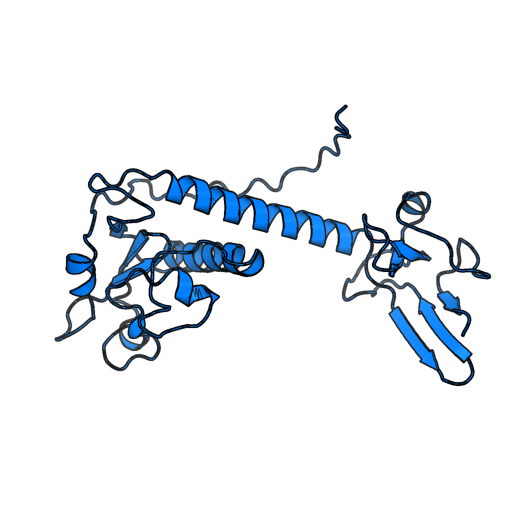5 C C . TYR A 1 112 ? -14.040 -6.091 5.934 1.00 95.75 112 TYR A C 1
ATOM 877 O O . TYR A 1 112 ? -15.035 -6.615 6.424 1.00 95.75 112 TYR A O 1
ATOM 885 N N . MET A 1 113 ? -14.117 -5.121 5.020 1.00 94.38 113 MET A N 1
ATOM 886 C CA . MET A 1 113 ? -15.384 -4.604 4.484 1.00 94.38 113 MET A CA 1
ATOM 887 C C . MET A 1 113 ? -16.190 -5.672 3.744 1.00 94.38 113 MET A C 1
ATOM 889 O O . MET A 1 113 ? -17.420 -5.637 3.754 1.00 94.38 113 MET A O 1
ATOM 893 N N . LYS A 1 114 ? -15.508 -6.609 3.082 1.00 93.50 114 LYS A N 1
ATOM 894 C CA . LYS A 1 114 ? -16.143 -7.703 2.349 1.00 93.50 114 LYS A CA 1
ATOM 895 C C . LYS A 1 114 ? -16.561 -8.846 3.265 1.00 93.50 114 LYS A C 1
ATOM 897 O O . LYS A 1 114 ? -17.636 -9.415 3.084 1.00 93.50 114 LYS A O 1
ATOM 902 N N . ASP A 1 115 ? -15.677 -9.231 4.177 1.00 92.75 115 ASP A N 1
ATOM 903 C CA . ASP A 1 115 ? -15.802 -10.483 4.904 1.00 92.75 115 ASP A CA 1
ATOM 904 C C . ASP A 1 115 ? -16.440 -10.288 6.287 1.00 92.75 115 ASP A C 1
ATOM 906 O O . ASP A 1 115 ? -17.113 -11.196 6.761 1.00 92.75 115 ASP A O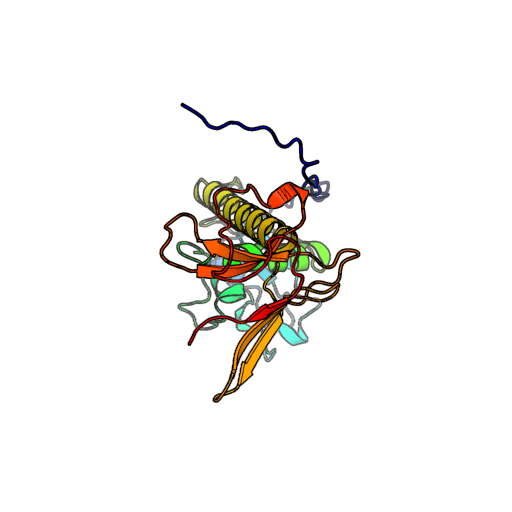 1
ATOM 910 N N . TYR A 1 116 ? -16.323 -9.130 6.931 1.00 94.94 116 TYR A N 1
ATOM 911 C CA . TYR A 1 116 ? -16.819 -8.914 8.293 1.00 94.94 116 TYR A CA 1
ATOM 912 C C . TYR A 1 116 ? -17.875 -7.814 8.369 1.00 94.94 116 TYR A C 1
ATOM 914 O O . TYR A 1 116 ? -18.020 -6.985 7.474 1.00 94.94 116 TYR A O 1
ATOM 922 N N . GLU A 1 117 ? -18.648 -7.821 9.453 1.00 95.88 117 GLU A N 1
ATOM 923 C CA . GLU A 1 117 ? -19.669 -6.802 9.666 1.00 95.88 117 GLU A CA 1
ATOM 924 C C . GLU A 1 117 ? -19.002 -5.500 10.114 1.00 95.88 117 GLU A C 1
ATOM 926 O O . GLU A 1 117 ? -18.348 -5.449 11.154 1.00 95.88 117 GLU A O 1
ATOM 931 N N . TYR A 1 118 ? -19.156 -4.443 9.321 1.00 96.88 118 TYR A N 1
ATOM 932 C CA . TYR A 1 118 ? -18.743 -3.093 9.693 1.00 96.88 118 TYR A CA 1
ATOM 933 C C . TYR A 1 118 ? -19.767 -2.498 10.668 1.00 96.88 118 TYR A C 1
ATOM 935 O O . TYR A 1 118 ? -20.919 -2.277 10.298 1.00 96.88 118 TYR A O 1
ATOM 943 N N . ILE A 1 119 ? -19.351 -2.239 11.912 1.00 97.00 119 ILE A N 1
ATOM 944 C CA . ILE A 1 119 ? -20.261 -1.917 13.030 1.00 97.00 119 ILE A CA 1
ATOM 945 C C . ILE A 1 119 ? -20.057 -0.524 13.637 1.00 97.00 119 ILE A C 1
ATOM 947 O O . ILE A 1 119 ? -20.825 -0.112 14.510 1.00 97.00 119 ILE A O 1
ATOM 951 N N . GLY A 1 120 ? -19.038 0.226 13.215 1.00 97.69 120 GLY A N 1
ATOM 952 C CA . GLY A 1 120 ? -18.794 1.562 13.757 1.00 97.69 120 GLY A CA 1
ATOM 953 C C . GLY A 1 120 ? -17.411 2.113 13.480 1.00 97.69 120 GLY A C 1
ATOM 954 O O . GLY A 1 120 ? -16.656 1.588 12.671 1.00 97.69 120 GLY A O 1
ATOM 955 N N . LYS A 1 121 ? -17.077 3.193 14.178 1.00 98.19 121 LYS A N 1
ATOM 956 C CA . LYS A 1 121 ? -15.810 3.917 14.039 1.00 98.19 121 LYS A CA 1
ATOM 957 C C . LYS A 1 121 ? -15.126 4.079 15.387 1.00 98.19 121 LYS A C 1
ATOM 959 O O . LYS A 1 121 ? -15.795 4.063 16.413 1.00 98.19 121 LYS A O 1
ATOM 964 N N . VAL A 1 122 ? -13.817 4.283 15.392 1.00 98.44 122 VAL A N 1
ATOM 965 C CA . VAL A 1 122 ? -13.051 4.632 16.593 1.00 98.44 122 VAL A CA 1
ATOM 966 C C . VAL A 1 122 ? -12.868 6.144 16.647 1.00 98.44 122 VAL A C 1
ATOM 968 O O . VAL A 1 122 ? -12.360 6.736 15.695 1.00 98.44 122 VAL A O 1
ATOM 971 N N . HIS A 1 123 ? -13.248 6.763 17.764 1.00 98.25 123 HIS A N 1
ATOM 972 C CA . HIS A 1 123 ? -12.880 8.143 18.061 1.00 98.25 123 HIS A CA 1
ATOM 973 C C . HIS A 1 123 ? -11.360 8.227 18.258 1.00 98.25 123 HIS A C 1
ATOM 975 O O . HIS A 1 123 ? -10.803 7.616 19.175 1.00 98.25 123 HIS A O 1
ATOM 981 N N . GLY A 1 124 ? -10.681 8.976 17.391 1.00 96.88 124 GLY A N 1
ATOM 982 C CA . GLY A 1 124 ? -9.229 9.073 17.381 1.00 96.88 124 GLY A CA 1
ATOM 983 C C . GLY A 1 124 ? -8.705 9.777 16.136 1.00 96.88 124 GLY A C 1
ATOM 984 O O . GLY A 1 124 ? -9.255 10.788 15.703 1.00 96.88 124 GLY A O 1
ATOM 985 N N . LEU A 1 125 ? -7.621 9.245 15.563 1.00 98.12 125 LEU A N 1
ATOM 986 C CA . LEU A 1 125 ? -6.956 9.890 14.435 1.00 98.12 125 LEU A CA 1
ATOM 987 C C . LEU A 1 125 ? -7.874 10.015 13.222 1.00 98.12 125 LEU A C 1
ATOM 989 O O . LEU A 1 125 ? -7.947 11.093 12.658 1.00 98.12 125 LEU A O 1
ATOM 993 N N . PHE A 1 126 ? -8.605 8.970 12.831 1.00 98.25 126 PHE A N 1
ATOM 994 C CA . PHE A 1 126 ? -9.412 8.979 11.603 1.00 98.25 126 PHE A CA 1
ATOM 995 C C . PHE A 1 126 ? -10.787 9.651 11.754 1.00 98.25 126 PHE A C 1
ATOM 997 O O . PHE A 1 126 ? -11.274 10.282 10.812 1.00 98.25 126 PHE A O 1
ATOM 1004 N N . PHE A 1 127 ? -11.421 9.528 12.921 1.00 98.06 127 PHE A N 1
ATOM 1005 C CA . PHE A 1 127 ? -12.770 10.039 13.159 1.00 98.06 127 PHE A CA 1
ATOM 1006 C C . PHE A 1 127 ? -12.865 10.774 14.496 1.00 98.06 127 PHE A C 1
ATOM 1008 O O . PHE A 1 127 ? -12.270 10.348 15.484 1.00 98.06 127 PHE A O 1
ATOM 1015 N N . ASP A 1 128 ? -13.635 11.860 14.534 1.00 97.31 128 ASP A N 1
ATOM 1016 C CA . ASP A 1 128 ? -13.930 12.586 15.771 1.00 97.31 128 ASP A CA 1
ATOM 1017 C C . ASP A 1 128 ? -15.023 11.892 16.613 1.00 97.31 128 ASP A C 1
ATOM 1019 O O . ASP A 1 128 ? -15.533 10.825 16.262 1.00 97.31 128 ASP A O 1
ATOM 1023 N N . ALA A 1 129 ? -15.382 12.495 17.749 1.00 96.69 129 ALA A N 1
ATOM 1024 C CA . ALA A 1 129 ? -16.401 11.968 18.658 1.00 96.69 129 ALA A CA 1
ATOM 1025 C C . ALA A 1 129 ? -17.811 11.879 18.033 1.00 96.69 129 ALA A C 1
ATOM 1027 O O . ALA A 1 129 ? -18.620 11.070 18.485 1.00 96.69 129 ALA A O 1
ATOM 1028 N N . ASP A 1 130 ? -18.093 12.665 16.986 1.00 95.25 130 ASP A N 1
ATOM 1029 C CA . ASP A 1 130 ? -19.345 12.611 16.220 1.00 95.25 130 ASP A CA 1
ATOM 1030 C C . ASP A 1 130 ? -19.263 11.605 15.051 1.00 95.25 130 ASP A C 1
ATOM 1032 O O . ASP A 1 130 ? -20.220 11.444 14.288 1.00 95.25 130 ASP A O 1
ATOM 1036 N N . GLY A 1 131 ? -18.112 10.951 14.859 1.00 95.06 131 GLY A N 1
ATOM 1037 C CA . GLY A 1 131 ? -17.866 10.016 13.763 1.00 95.06 131 GLY A CA 1
ATOM 1038 C C . GLY A 1 131 ? -17.614 10.694 12.414 1.00 95.06 131 GLY A C 1
ATOM 1039 O O . GLY A 1 131 ? -17.701 10.028 11.369 1.00 95.06 131 GLY A O 1
ATOM 1040 N N . LYS A 1 132 ? -17.321 12.002 12.414 1.00 95.56 132 LYS A N 1
ATOM 1041 C CA . LYS A 1 132 ? -16.925 12.756 11.221 1.00 95.56 132 LYS A CA 1
ATOM 1042 C C . LYS A 1 132 ? -15.444 12.537 10.946 1.00 95.56 132 LYS A C 1
ATOM 1044 O O . LYS A 1 132 ? -14.646 12.324 11.853 1.00 95.56 132 LYS A O 1
ATOM 1049 N N . THR A 1 133 ? -15.078 12.575 9.673 1.00 96.75 133 THR A N 1
ATOM 1050 C CA . THR A 1 133 ? -13.691 12.422 9.225 1.00 96.75 133 THR A CA 1
ATOM 1051 C C . THR A 1 133 ? -12.836 13.598 9.680 1.00 96.75 133 THR A C 1
ATOM 1053 O O . THR A 1 133 ? -13.249 14.750 9.539 1.00 96.75 133 THR A O 1
ATOM 1056 N N . THR A 1 134 ? -11.627 13.312 10.144 1.00 98.12 134 THR A N 1
ATOM 1057 C CA . THR A 1 134 ? -10.621 14.324 10.489 1.00 98.12 134 THR A CA 1
ATOM 1058 C C . THR A 1 134 ? -9.744 14.686 9.281 1.00 98.12 134 THR A C 1
ATOM 1060 O O . THR A 1 134 ? -9.780 14.030 8.235 1.00 98.12 134 THR A O 1
ATOM 1063 N N . ASP A 1 135 ? -8.868 15.679 9.439 1.00 98.31 135 ASP A N 1
ATOM 1064 C CA . ASP A 1 135 ? -7.814 15.963 8.454 1.00 98.31 135 ASP A CA 1
ATOM 1065 C C . ASP A 1 135 ? -6.851 14.784 8.276 1.00 98.31 135 ASP A C 1
ATOM 1067 O O . ASP A 1 135 ? -6.388 14.513 7.169 1.00 98.31 135 ASP A O 1
ATOM 1071 N N . TYR A 1 136 ? -6.589 14.037 9.349 1.00 98.56 136 TYR A N 1
ATOM 1072 C CA . TYR A 1 136 ? -5.748 12.848 9.291 1.00 98.56 136 TYR A CA 1
ATOM 1073 C C . TYR A 1 136 ? -6.362 11.770 8.390 1.00 98.56 136 TYR A C 1
ATOM 1075 O O . TYR A 1 136 ? -5.652 11.184 7.576 1.00 98.56 136 TYR A O 1
ATOM 1083 N N . PHE A 1 137 ? -7.681 11.551 8.458 1.00 98.25 137 PHE A N 1
ATOM 1084 C CA . PHE A 1 137 ? -8.368 10.650 7.529 1.00 98.25 137 PHE A CA 1
ATOM 1085 C C . PHE A 1 137 ? -8.186 11.090 6.076 1.00 98.25 137 PHE A C 1
ATOM 1087 O O . PHE A 1 137 ? -7.873 10.266 5.216 1.00 98.25 137 PHE A O 1
ATOM 1094 N N . ASN A 1 138 ? -8.346 12.385 5.797 1.00 97.31 138 ASN A N 1
ATOM 1095 C CA . ASN A 1 138 ? -8.190 12.915 4.444 1.00 97.31 138 ASN A CA 1
ATOM 1096 C C . ASN A 1 138 ? -6.751 12.738 3.931 1.00 97.31 138 ASN A C 1
ATOM 1098 O O . ASN A 1 138 ? -6.556 12.297 2.797 1.00 97.31 138 ASN A O 1
ATOM 1102 N N . ASN A 1 139 ? -5.753 12.988 4.782 1.00 98.06 139 ASN A N 1
ATOM 1103 C CA . ASN A 1 139 ? -4.343 12.756 4.463 1.00 98.06 139 ASN A CA 1
ATOM 1104 C C . ASN A 1 139 ? -4.056 11.268 4.215 1.00 98.06 139 ASN A C 1
ATOM 1106 O O . ASN A 1 139 ? -3.423 10.929 3.220 1.00 98.06 139 ASN A O 1
ATOM 1110 N N . ALA A 1 140 ? -4.583 10.373 5.054 1.00 97.81 140 ALA A N 1
ATOM 1111 C CA . ALA A 1 140 ? -4.457 8.929 4.876 1.00 97.81 140 ALA A CA 1
ATOM 1112 C C . ALA A 1 140 ? -5.034 8.456 3.532 1.00 97.81 140 ALA A C 1
ATOM 1114 O O . ALA A 1 140 ? -4.390 7.695 2.809 1.00 97.81 140 ALA A O 1
ATOM 1115 N N . GLN A 1 141 ? -6.225 8.940 3.161 1.00 97.00 141 GLN A N 1
ATOM 1116 C CA . GLN A 1 141 ? -6.825 8.655 1.853 1.00 97.00 141 GLN A CA 1
ATOM 1117 C C . GLN A 1 141 ? -5.950 9.169 0.704 1.00 97.00 141 GLN A C 1
ATOM 1119 O O . GLN A 1 141 ? -5.805 8.494 -0.317 1.00 97.00 141 GLN A O 1
ATOM 1124 N N . GLN A 1 142 ? -5.342 10.346 0.866 1.00 97.50 142 GLN A N 1
ATOM 1125 C CA . GLN A 1 142 ? -4.431 10.901 -0.125 1.00 97.50 142 GLN A CA 1
ATOM 1126 C C . GLN A 1 142 ? -3.153 10.063 -0.268 1.00 97.50 142 GLN A C 1
ATOM 1128 O O . GLN A 1 142 ? -2.799 9.729 -1.397 1.00 97.50 142 GLN A O 1
ATOM 1133 N N . TRP A 1 143 ? -2.509 9.655 0.829 1.00 98.12 143 TRP A N 1
ATOM 1134 C CA . TRP A 1 143 ? -1.306 8.813 0.789 1.00 98.12 143 TRP A CA 1
ATOM 1135 C C . TRP A 1 143 ? -1.560 7.475 0.089 1.00 98.12 143 TRP A C 1
ATOM 1137 O O . TRP A 1 143 ? -0.776 7.067 -0.768 1.00 98.12 143 TRP A O 1
ATOM 1147 N N . ILE A 1 144 ? -2.690 6.823 0.384 1.00 96.94 144 ILE A N 1
ATOM 1148 C CA . ILE A 1 144 ? -3.101 5.575 -0.278 1.00 96.94 144 ILE A CA 1
ATOM 1149 C C . ILE A 1 144 ? -3.331 5.795 -1.771 1.00 96.94 144 ILE A C 1
ATOM 1151 O O . ILE A 1 144 ? -2.859 5.015 -2.602 1.00 96.94 144 ILE A O 1
ATOM 1155 N N . LYS A 1 145 ? -4.031 6.871 -2.132 1.00 95.94 145 LYS A N 1
ATOM 1156 C CA . LYS A 1 145 ? -4.298 7.204 -3.531 1.00 95.94 145 LYS A CA 1
ATOM 1157 C C . LYS A 1 145 ? -3.009 7.488 -4.302 1.00 95.94 145 LYS A C 1
ATOM 1159 O O . LYS A 1 145 ? -2.852 7.007 -5.419 1.00 95.94 145 LYS A O 1
ATOM 1164 N N . GLU A 1 146 ? -2.097 8.262 -3.726 1.00 96.38 146 GLU A N 1
ATOM 1165 C CA . GLU A 1 146 ? -0.799 8.569 -4.331 1.00 96.38 146 GLU A CA 1
ATOM 1166 C C . GLU A 1 146 ? 0.049 7.306 -4.499 1.00 96.38 146 GLU A C 1
ATOM 1168 O O . GLU A 1 146 ? 0.582 7.075 -5.583 1.00 96.38 146 GLU A O 1
ATOM 1173 N N . ALA A 1 147 ? 0.104 6.450 -3.475 1.00 96.12 147 ALA A N 1
ATOM 1174 C CA . ALA A 1 147 ? 0.798 5.170 -3.545 1.00 96.12 147 ALA A CA 1
ATOM 1175 C C . ALA A 1 147 ? 0.229 4.261 -4.646 1.00 96.12 147 ALA A C 1
ATOM 1177 O O . ALA A 1 147 ? 0.993 3.669 -5.410 1.00 96.12 147 ALA A O 1
ATOM 1178 N N . THR A 1 148 ? -1.100 4.185 -4.757 1.00 93.88 148 THR A N 1
ATOM 1179 C CA . THR A 1 148 ? -1.766 3.347 -5.764 1.00 93.88 148 THR A CA 1
ATOM 1180 C C . THR A 1 148 ? -1.518 3.875 -7.174 1.00 93.88 148 THR A C 1
ATOM 1182 O O . THR A 1 148 ? -1.072 3.113 -8.025 1.00 93.88 148 THR A O 1
ATOM 1185 N N . ASN A 1 149 ? -1.694 5.182 -7.406 1.00 93.50 149 ASN A N 1
ATOM 1186 C CA . ASN A 1 149 ? -1.409 5.794 -8.708 1.00 93.50 149 ASN A CA 1
ATOM 1187 C C . ASN A 1 149 ? 0.055 5.583 -9.118 1.00 93.50 149 ASN A C 1
ATOM 1189 O O . ASN A 1 149 ? 0.333 5.241 -10.260 1.00 93.50 149 ASN A O 1
ATOM 1193 N N . HIS A 1 150 ? 0.995 5.745 -8.180 1.00 91.94 150 HIS A N 1
ATOM 1194 C CA . HIS A 1 150 ? 2.410 5.521 -8.459 1.00 91.94 150 HIS A CA 1
ATOM 1195 C C . HIS A 1 150 ? 2.690 4.067 -8.860 1.00 91.94 150 HIS A C 1
ATOM 1197 O O . HIS A 1 150 ? 3.445 3.822 -9.797 1.00 91.94 150 HIS A O 1
ATOM 1203 N N . LYS A 1 151 ? 2.062 3.093 -8.188 1.00 92.00 151 LYS A N 1
ATOM 1204 C CA . LYS A 1 151 ? 2.172 1.676 -8.562 1.00 92.00 151 LYS A CA 1
ATOM 1205 C C . LYS A 1 151 ? 1.581 1.407 -9.947 1.00 92.00 151 LYS A C 1
ATOM 1207 O O . LYS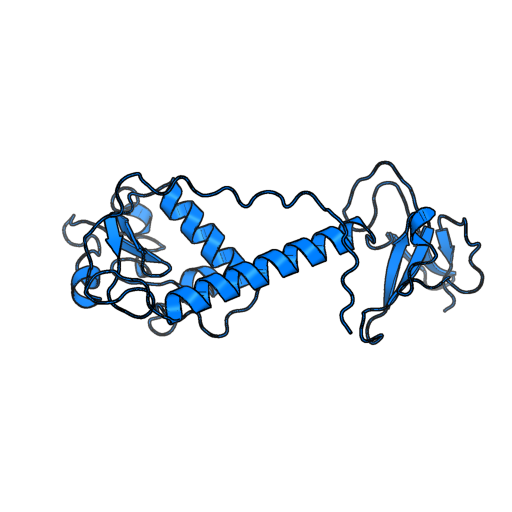 A 1 151 ? 2.202 0.698 -10.731 1.00 92.00 151 LYS A O 1
ATOM 1212 N N . GLU A 1 152 ? 0.424 1.988 -10.260 1.00 93.38 152 GLU A N 1
ATOM 1213 C CA . GLU A 1 152 ? -0.194 1.877 -11.587 1.00 93.38 152 GLU A CA 1
ATOM 1214 C C . GLU A 1 152 ? 0.718 2.454 -12.681 1.00 93.38 152 GLU A C 1
ATOM 1216 O O . GLU A 1 152 ? 0.947 1.793 -13.694 1.00 93.38 152 GLU A O 1
ATOM 1221 N N . ASP A 1 153 ? 1.299 3.634 -12.458 1.00 90.69 153 ASP A N 1
ATOM 1222 C CA . ASP A 1 153 ? 2.247 4.257 -13.386 1.00 90.69 153 ASP A CA 1
ATOM 1223 C C . ASP A 1 153 ? 3.520 3.407 -13.559 1.00 90.69 153 ASP A C 1
ATOM 1225 O O . ASP A 1 153 ? 3.987 3.206 -14.684 1.00 90.69 153 ASP A O 1
ATOM 1229 N N 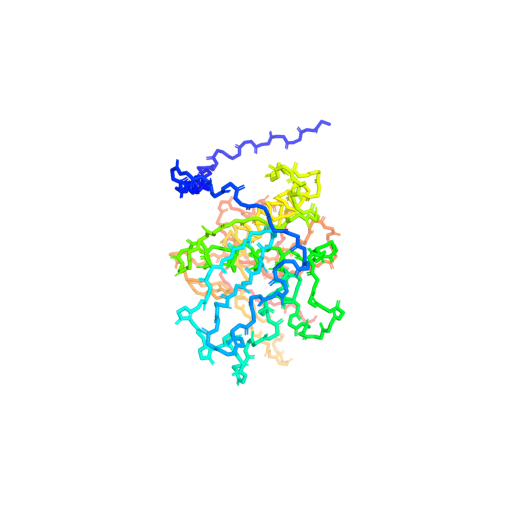. GLU A 1 154 ? 4.072 2.859 -12.469 1.00 90.12 154 GLU A N 1
ATOM 1230 C CA . GLU A 1 154 ? 5.212 1.938 -12.528 1.00 90.12 154 GLU A CA 1
ATOM 1231 C C . GLU A 1 154 ? 4.897 0.667 -13.319 1.00 90.12 154 GLU A C 1
ATOM 1233 O O . GLU A 1 154 ? 5.737 0.200 -14.092 1.00 90.12 154 GLU A O 1
ATOM 1238 N N . ASP A 1 155 ? 3.721 0.079 -13.112 1.00 91.44 155 ASP A N 1
ATOM 1239 C CA . ASP A 1 155 ? 3.329 -1.166 -13.762 1.00 91.44 155 ASP A CA 1
ATOM 1240 C C . ASP A 1 155 ? 3.055 -0.938 -15.252 1.00 91.44 155 ASP A C 1
ATOM 1242 O O . ASP A 1 155 ? 3.577 -1.685 -16.081 1.00 91.44 155 ASP A O 1
ATOM 1246 N N . LEU A 1 156 ? 2.393 0.165 -15.619 1.00 92.19 156 LEU A N 1
ATOM 1247 C CA . LEU A 1 156 ? 2.265 0.594 -17.015 1.00 92.19 156 LEU A CA 1
ATOM 1248 C C . LEU A 1 156 ? 3.634 0.837 -17.662 1.00 92.19 156 LEU A C 1
ATOM 1250 O O . LEU A 1 156 ? 3.867 0.454 -18.810 1.00 92.19 156 LEU A O 1
ATOM 1254 N N . PHE A 1 157 ? 4.578 1.431 -16.929 1.00 92.19 157 PHE A N 1
ATOM 1255 C CA . PHE A 1 157 ? 5.935 1.637 -17.424 1.00 92.19 157 PHE A CA 1
ATOM 1256 C C . PHE A 1 157 ? 6.704 0.316 -17.591 1.00 92.19 157 PHE A C 1
ATOM 1258 O O . PHE A 1 157 ? 7.448 0.157 -18.563 1.00 92.19 157 PHE A O 1
ATOM 1265 N N . LYS A 1 158 ? 6.517 -0.661 -16.692 1.00 92.81 158 LYS A N 1
ATOM 1266 C CA . LYS A 1 158 ? 7.075 -2.021 -16.826 1.00 92.81 158 LYS A CA 1
ATOM 1267 C C . LYS A 1 158 ? 6.443 -2.785 -17.988 1.00 92.81 158 LYS A C 1
ATOM 1269 O O . LYS A 1 158 ? 7.159 -3.522 -18.657 1.00 92.81 158 LYS A O 1
ATOM 1274 N N . GLU A 1 159 ? 5.151 -2.608 -18.252 1.00 93.12 159 GLU A N 1
ATOM 1275 C CA . GLU A 1 159 ? 4.469 -3.195 -19.411 1.00 93.12 159 GLU A CA 1
ATOM 1276 C C . GLU A 1 159 ? 4.946 -2.575 -20.728 1.00 93.12 159 GLU A C 1
ATOM 1278 O O . GLU A 1 159 ? 5.203 -3.299 -21.694 1.00 93.12 159 GLU A O 1
ATOM 1283 N N . LYS A 1 160 ? 5.134 -1.248 -20.753 1.00 94.94 160 LYS A N 1
ATOM 1284 C CA . LYS A 1 160 ? 5.697 -0.527 -21.902 1.00 94.94 160 LYS A CA 1
ATOM 1285 C C . LYS A 1 160 ? 7.150 -0.938 -22.161 1.00 94.94 160 LYS A C 1
ATOM 1287 O O . LYS A 1 160 ? 7.531 -1.201 -23.301 1.00 94.94 160 LYS A O 1
ATOM 1292 N N . PHE A 1 161 ? 7.954 -1.025 -21.100 1.00 96.50 161 PHE A N 1
ATOM 1293 C CA . PHE A 1 161 ? 9.397 -1.262 -21.157 1.00 96.50 161 PHE A CA 1
ATOM 1294 C C . PHE A 1 161 ? 9.849 -2.410 -20.242 1.00 96.50 161 PHE A C 1
ATOM 1296 O O . PHE A 1 161 ? 10.630 -2.191 -19.297 1.00 96.50 161 PHE A O 1
ATOM 1303 N N . PRO A 1 162 ? 9.422 -3.656 -20.512 1.00 97.12 162 PRO A N 1
ATOM 1304 C CA . PRO A 1 162 ? 9.794 -4.788 -19.678 1.00 97.12 162 PRO A CA 1
ATOM 1305 C C . PRO A 1 162 ? 11.285 -5.059 -19.787 1.00 97.12 162 PRO A C 1
ATOM 1307 O O . PRO A 1 162 ? 11.924 -4.783 -20.805 1.00 97.12 162 PRO A O 1
ATOM 1310 N N . VAL A 1 163 ? 11.851 -5.602 -18.714 1.00 97.56 163 VAL A N 1
ATOM 1311 C CA . VAL A 1 163 ? 13.276 -5.932 -18.655 1.00 97.56 163 VAL A CA 1
ATOM 1312 C C . VAL A 1 163 ? 13.612 -6.964 -19.734 1.00 97.56 163 VAL A C 1
ATOM 1314 O O . VAL A 1 163 ? 12.852 -7.903 -19.967 1.00 97.56 163 VAL A O 1
ATOM 1317 N N . CYS A 1 164 ? 14.751 -6.797 -20.403 1.00 98.19 164 CYS A N 1
ATOM 1318 C CA . CYS A 1 164 ? 15.240 -7.795 -21.352 1.00 98.19 164 CYS A CA 1
ATOM 1319 C C . CYS A 1 164 ? 15.548 -9.123 -20.654 1.00 98.19 164 CYS A C 1
ATOM 1321 O O . CYS A 1 164 ? 15.837 -9.167 -19.459 1.00 98.19 164 CYS A O 1
ATOM 1323 N N . ASN A 1 165 ? 15.582 -10.205 -21.424 1.00 98.19 165 ASN A N 1
ATOM 1324 C CA . ASN A 1 165 ? 16.294 -11.394 -20.980 1.00 98.19 165 ASN A CA 1
ATOM 1325 C C . ASN A 1 165 ? 17.801 -11.111 -21.025 1.00 98.19 165 ASN A C 1
ATOM 1327 O O . ASN A 1 165 ? 18.260 -10.388 -21.914 1.00 98.19 165 ASN A O 1
ATOM 1331 N N . ILE A 1 166 ? 18.554 -11.662 -20.075 1.00 95.81 166 ILE A N 1
ATOM 1332 C CA . ILE A 1 166 ? 19.999 -11.468 -19.967 1.00 95.81 166 ILE A CA 1
ATOM 1333 C C . ILE A 1 166 ? 20.698 -12.795 -19.686 1.00 95.81 166 ILE A C 1
ATOM 1335 O O . ILE A 1 166 ? 20.215 -13.618 -18.911 1.00 95.81 166 ILE A O 1
ATOM 1339 N N . GLU A 1 167 ? 21.842 -12.985 -20.324 1.00 95.94 167 GLU A N 1
ATOM 1340 C CA . GLU A 1 167 ? 22.765 -14.089 -20.096 1.00 95.94 167 GLU A CA 1
ATOM 1341 C C . GLU A 1 167 ? 24.176 -13.507 -20.009 1.00 95.94 167 GLU A C 1
ATOM 1343 O O . GLU A 1 167 ? 24.514 -12.596 -20.762 1.00 95.94 167 GLU A O 1
ATOM 1348 N N . TYR A 1 168 ? 25.001 -14.020 -19.099 1.00 94.50 168 TYR A N 1
ATOM 1349 C CA . TYR A 1 168 ? 26.411 -13.651 -19.009 1.00 94.50 168 TYR A CA 1
ATOM 1350 C C . TYR A 1 168 ? 27.284 -14.877 -19.232 1.00 94.50 168 TYR A C 1
ATOM 1352 O O . TYR A 1 168 ? 27.068 -15.923 -18.618 1.00 94.50 168 TYR A O 1
ATOM 1360 N N . LYS A 1 169 ? 28.306 -14.715 -20.070 1.00 92.44 169 LYS A N 1
ATOM 1361 C CA . LYS A 1 169 ? 29.356 -15.707 -20.276 1.00 92.44 169 LYS A CA 1
ATOM 1362 C C . LYS A 1 169 ? 30.725 -15.040 -20.107 1.00 92.44 169 LYS A C 1
ATOM 1364 O O . LYS A 1 169 ? 30.967 -14.025 -20.758 1.00 92.44 169 LYS A O 1
ATOM 1369 N N . PRO A 1 170 ? 31.653 -15.608 -19.316 1.00 90.19 170 PRO A N 1
ATOM 1370 C CA . PRO A 1 170 ? 32.954 -14.986 -19.042 1.00 90.19 170 PRO A CA 1
ATOM 1371 C C . PRO A 1 170 ? 33.752 -14.583 -20.293 1.00 90.19 170 PRO A C 1
ATOM 1373 O O . PRO A 1 170 ? 34.336 -13.498 -20.349 1.00 90.19 170 PRO A O 1
ATOM 1376 N N . GLU A 1 171 ? 33.736 -15.425 -21.327 1.00 86.88 171 GLU A N 1
ATOM 1377 C CA . GLU A 1 171 ? 34.505 -15.202 -22.556 1.00 86.88 171 GLU A CA 1
ATOM 1378 C C . GLU A 1 171 ? 33.812 -14.254 -23.544 1.00 86.88 171 GLU A C 1
ATOM 1380 O O . GLU A 1 171 ? 34.487 -13.463 -24.202 1.00 86.88 171 GLU A O 1
ATOM 1385 N N . GLU A 1 172 ? 32.478 -14.266 -23.591 1.00 84.62 172 GLU A N 1
ATOM 1386 C CA . GLU A 1 172 ? 31.671 -13.549 -24.593 1.00 84.62 172 GLU A CA 1
ATOM 1387 C C . GLU A 1 172 ? 31.073 -12.228 -24.066 1.00 84.62 172 GLU A C 1
ATOM 1389 O O . GLU A 1 172 ? 30.667 -11.382 -24.858 1.00 84.62 172 GLU A O 1
ATOM 1394 N N . GLY A 1 173 ? 31.038 -12.024 -22.745 1.00 89.94 173 GLY A N 1
ATOM 1395 C CA . GLY A 1 173 ? 30.368 -10.891 -22.106 1.00 89.94 173 GLY A CA 1
ATOM 1396 C C . GLY A 1 173 ? 28.877 -11.142 -21.850 1.00 89.94 173 GLY A C 1
ATOM 1397 O O . GLY A 1 173 ? 28.424 -12.284 -21.744 1.00 89.94 173 GLY A O 1
ATOM 1398 N N . SER A 1 174 ? 28.113 -10.057 -21.709 1.00 93.88 174 SER A N 1
ATOM 1399 C CA . SER A 1 174 ? 26.667 -10.117 -21.470 1.00 93.88 174 SER A CA 1
ATOM 1400 C C . SER A 1 174 ? 25.894 -10.069 -22.783 1.00 93.88 174 SER A C 1
ATOM 1402 O O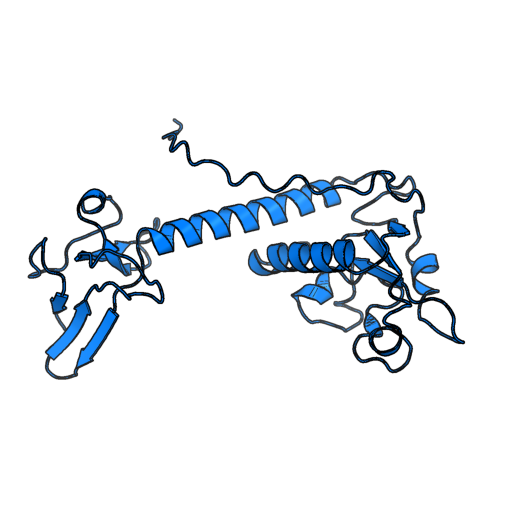 . SER A 1 174 ? 26.095 -9.174 -23.599 1.00 93.88 174 SER A O 1
ATOM 1404 N N . ARG A 1 175 ? 24.942 -10.979 -22.962 1.00 95.81 175 ARG A N 1
ATOM 1405 C CA . ARG A 1 175 ? 23.946 -10.940 -24.029 1.00 95.81 175 ARG A CA 1
ATOM 1406 C C . ARG A 1 175 ? 22.612 -10.491 -23.459 1.00 95.81 175 ARG A C 1
ATOM 1408 O O . ARG A 1 175 ? 22.136 -11.063 -22.482 1.00 95.81 175 ARG A O 1
ATOM 1415 N N . VAL A 1 176 ? 21.971 -9.531 -24.114 1.00 97.25 176 VAL A N 1
ATOM 1416 C CA . VAL A 1 176 ? 20.586 -9.145 -23.824 1.00 97.25 176 VAL A CA 1
ATOM 1417 C C . VAL A 1 176 ? 19.704 -9.407 -25.032 1.00 97.25 176 VAL A C 1
ATOM 1419 O O . VAL A 1 176 ? 20.103 -9.153 -26.165 1.00 97.25 176 VAL A O 1
ATOM 1422 N N . TRP A 1 177 ? 18.498 -9.921 -24.819 1.00 98.19 177 TRP A N 1
ATOM 1423 C CA . TRP A 1 177 ? 17.551 -10.135 -25.909 1.00 98.19 177 TRP A CA 1
ATOM 1424 C C . TRP A 1 177 ? 16.111 -9.954 -25.460 1.00 98.19 177 TRP A C 1
ATOM 1426 O O . TRP A 1 177 ? 15.763 -10.071 -24.282 1.00 98.19 177 TRP A O 1
ATOM 1436 N N . CYS A 1 178 ? 15.270 -9.686 -26.443 1.00 98.38 178 CYS A N 1
ATOM 1437 C CA . CYS A 1 178 ? 13.845 -9.540 -26.278 1.00 98.38 178 CYS A CA 1
ATOM 1438 C C . CYS A 1 178 ? 13.134 -10.724 -26.924 1.00 98.38 178 CYS A C 1
ATOM 1440 O O . CYS A 1 178 ? 13.577 -11.282 -27.925 1.00 98.38 178 CYS A O 1
ATOM 1442 N N . SER A 1 179 ? 12.048 -11.159 -26.298 1.00 97.69 179 SER A N 1
ATOM 1443 C CA . SER A 1 179 ? 11.172 -12.205 -26.817 1.00 97.69 179 SER A CA 1
ATOM 1444 C C . SER A 1 179 ? 9.727 -11.899 -26.435 1.00 97.69 179 SER A C 1
ATOM 1446 O O . SER A 1 179 ? 9.448 -10.905 -25.758 1.00 97.69 179 SER A O 1
ATOM 1448 N N . THR A 1 180 ? 8.806 -12.776 -26.826 1.00 97.75 180 THR A N 1
ATOM 1449 C CA . THR A 1 180 ? 7.410 -12.735 -26.364 1.00 97.75 180 THR A CA 1
ATOM 1450 C C . THR A 1 180 ? 7.268 -13.025 -24.866 1.00 97.75 180 THR A C 1
ATOM 1452 O O . THR A 1 180 ? 6.184 -12.861 -24.312 1.00 97.75 180 THR A O 1
ATOM 1455 N N . LYS A 1 181 ? 8.355 -13.429 -24.189 1.00 97.56 181 LYS A N 1
ATOM 1456 C CA . LYS A 1 181 ? 8.448 -13.555 -22.733 1.00 97.56 181 LYS A CA 1
ATOM 1457 C C . LYS A 1 181 ? 9.753 -12.934 -22.219 1.00 97.56 181 LYS A C 1
ATOM 1459 O O . LYS A 1 181 ? 10.810 -13.564 -22.255 1.00 97.56 181 LYS A O 1
ATOM 1464 N N . SER A 1 182 ? 9.682 -11.704 -21.724 1.00 97.44 182 SER A N 1
ATOM 1465 C CA . SER A 1 182 ? 10.831 -10.979 -21.162 1.00 97.44 182 SER A CA 1
ATOM 1466 C C . SER A 1 182 ? 10.396 -10.197 -19.924 1.00 97.44 182 SER A C 1
ATOM 1468 O O . SER A 1 182 ? 9.254 -9.751 -19.845 1.00 97.44 182 SER A O 1
ATOM 1470 N N . GLY A 1 183 ? 11.269 -10.097 -18.917 1.00 93.69 183 GLY A N 1
ATOM 1471 C CA . GLY A 1 183 ? 10.967 -9.371 -17.676 1.00 93.69 183 GLY A CA 1
ATOM 1472 C C . GLY A 1 183 ? 9.796 -9.956 -16.878 1.00 93.69 183 GLY A C 1
ATOM 1473 O O . GLY A 1 183 ? 9.132 -9.231 -16.150 1.00 93.69 183 GLY A O 1
ATOM 1474 N N . GLY A 1 184 ? 9.501 -11.248 -17.059 1.00 94.06 184 GLY A N 1
ATOM 1475 C CA . GLY A 1 184 ? 8.343 -11.911 -16.451 1.00 94.06 184 GLY A CA 1
ATOM 1476 C C . GLY A 1 184 ? 7.006 -11.660 -17.161 1.00 94.06 184 GLY A C 1
ATOM 1477 O O . GLY A 1 184 ? 6.018 -12.293 -16.800 1.00 94.06 184 GLY A O 1
ATOM 1478 N N . ILE A 1 185 ? 6.969 -10.820 -18.200 1.00 94.56 185 ILE A N 1
ATOM 1479 C CA . ILE A 1 185 ? 5.743 -10.450 -18.919 1.00 94.56 185 ILE A CA 1
ATOM 1480 C C . ILE A 1 185 ? 5.628 -11.261 -20.214 1.00 94.56 185 ILE A C 1
ATOM 1482 O O . ILE A 1 185 ? 6.585 -11.354 -20.988 1.00 94.56 185 ILE A O 1
ATOM 1486 N N . LYS A 1 186 ? 4.452 -11.860 -20.450 1.00 96.44 186 LYS A N 1
ATOM 1487 C CA . LYS A 1 186 ? 4.100 -12.529 -21.712 1.00 96.44 186 LYS A CA 1
ATOM 1488 C C . LYS A 1 186 ? 3.289 -11.576 -22.589 1.00 96.44 186 LYS A C 1
ATOM 1490 O O . LYS A 1 186 ? 2.344 -10.963 -22.110 1.00 96.44 186 LYS A O 1
ATOM 1495 N N . ARG A 1 187 ? 3.643 -11.495 -23.867 1.00 95.12 187 ARG A N 1
ATOM 1496 C CA . ARG A 1 187 ? 3.099 -10.543 -24.848 1.00 95.12 187 ARG A CA 1
ATOM 1497 C C . ARG A 1 187 ? 3.123 -11.134 -26.260 1.00 95.12 187 ARG A C 1
ATOM 1499 O O . ARG A 1 187 ? 3.714 -12.192 -26.479 1.00 95.12 187 ARG A O 1
ATOM 1506 N N . ASP A 1 188 ? 2.488 -10.459 -27.207 1.00 96.50 188 ASP A N 1
ATOM 1507 C CA . ASP A 1 188 ? 2.380 -10.842 -28.622 1.00 96.50 188 ASP A CA 1
ATOM 1508 C C . ASP A 1 188 ? 3.500 -10.270 -29.513 1.00 96.50 188 ASP A C 1
ATOM 1510 O O . ASP A 1 188 ? 3.609 -10.645 -30.679 1.00 96.50 188 ASP A O 1
ATOM 1514 N N . TRP A 1 189 ? 4.387 -9.438 -28.958 1.00 96.75 189 TRP A N 1
ATOM 1515 C CA . TRP A 1 189 ? 5.533 -8.855 -29.657 1.00 96.75 189 TRP A CA 1
ATOM 1516 C C . TRP A 1 189 ? 6.887 -9.253 -29.048 1.00 96.75 189 TRP A C 1
ATOM 1518 O O . TRP A 1 189 ? 7.009 -9.576 -27.865 1.00 96.75 189 TRP A O 1
ATOM 1528 N N . VAL A 1 190 ? 7.934 -9.236 -29.879 1.00 97.25 190 VAL A N 1
ATOM 1529 C CA . VAL A 1 190 ? 9.313 -9.575 -29.483 1.00 97.25 190 VAL A CA 1
ATOM 1530 C C . VAL A 1 190 ? 10.029 -8.348 -28.937 1.00 97.25 190 VAL A C 1
ATOM 1532 O O . VAL A 1 190 ? 10.403 -8.354 -27.771 1.00 97.25 190 VAL A O 1
ATOM 1535 N N . GLY A 1 191 ? 10.158 -7.291 -29.741 1.00 96.69 191 GLY A N 1
ATOM 1536 C CA . GLY A 1 191 ? 10.780 -6.025 -29.350 1.00 96.69 191 GLY A CA 1
ATOM 1537 C C . GLY A 1 191 ? 12.290 -5.969 -29.552 1.00 96.69 191 GLY A C 1
ATOM 1538 O O . GLY A 1 191 ? 12.927 -6.961 -29.905 1.00 96.69 191 GLY A O 1
ATOM 1539 N N . PHE A 1 192 ? 12.852 -4.794 -29.285 1.00 97.88 192 PHE A N 1
ATOM 1540 C CA . PHE A 1 192 ? 14.262 -4.481 -29.508 1.00 97.88 192 PHE A CA 1
ATOM 1541 C C . PHE A 1 192 ? 14.934 -4.078 -28.187 1.00 97.88 192 PHE A C 1
ATOM 1543 O O . PHE A 1 192 ? 14.409 -3.197 -27.495 1.00 97.88 192 PHE A O 1
ATOM 1550 N N . PRO A 1 193 ? 16.072 -4.688 -27.804 1.00 97.88 193 PRO A N 1
ATOM 1551 C CA . PRO A 1 193 ? 16.790 -4.317 -26.591 1.00 97.88 193 PRO A CA 1
ATOM 1552 C C . PRO A 1 193 ? 17.322 -2.880 -26.658 1.00 97.88 193 PRO A C 1
ATOM 1554 O O . PRO A 1 193 ? 17.940 -2.473 -27.648 1.00 97.88 193 PRO A O 1
ATOM 1557 N N . ARG A 1 194 ? 17.116 -2.117 -25.586 1.00 97.06 194 ARG A N 1
ATOM 1558 C CA . ARG A 1 194 ? 17.612 -0.747 -25.405 1.00 97.06 194 ARG A CA 1
ATOM 1559 C C . ARG A 1 194 ? 18.115 -0.534 -23.984 1.00 97.06 194 ARG A C 1
ATOM 1561 O O . ARG A 1 194 ? 17.617 -1.148 -23.042 1.00 97.06 194 ARG A O 1
ATOM 1568 N N . SER A 1 195 ? 19.076 0.371 -23.838 1.00 95.31 195 SER A N 1
ATOM 1569 C CA . SER A 1 195 ? 19.445 0.919 -22.534 1.00 95.31 195 SER A CA 1
ATOM 1570 C C . SER A 1 195 ? 18.375 1.916 -22.111 1.00 95.31 195 SER A C 1
ATOM 1572 O O . SER A 1 195 ? 18.216 2.946 -22.758 1.00 95.31 195 SER A O 1
ATOM 1574 N N . LEU A 1 196 ? 17.644 1.609 -21.048 1.00 96.00 196 LEU A N 1
ATOM 1575 C CA . LEU A 1 196 ? 16.652 2.487 -20.449 1.00 96.00 196 LEU A CA 1
ATOM 1576 C C . LEU A 1 196 ? 17.261 3.206 -19.248 1.00 96.00 196 LEU A C 1
ATOM 1578 O O . LEU A 1 196 ? 17.739 2.560 -18.312 1.00 96.00 196 LEU A O 1
ATOM 1582 N N . TYR A 1 197 ? 17.202 4.531 -19.277 1.00 93.25 197 TYR A N 1
ATOM 1583 C CA . TYR A 1 197 ? 17.674 5.408 -18.214 1.00 93.25 197 TYR A CA 1
ATOM 1584 C C . TYR A 1 197 ? 16.510 5.783 -17.296 1.00 93.25 197 TYR A C 1
ATOM 1586 O O . TYR A 1 197 ? 15.406 6.072 -17.760 1.00 93.25 197 TYR A O 1
ATOM 1594 N N . SER A 1 198 ? 16.756 5.803 -15.988 1.00 84.75 198 SER A N 1
ATOM 1595 C CA . SER A 1 198 ? 15.848 6.455 -15.046 1.00 84.75 198 SER A CA 1
ATOM 1596 C C . SER A 1 198 ? 15.755 7.955 -15.337 1.00 84.75 198 SER A C 1
ATOM 1598 O O . SER A 1 198 ? 16.647 8.540 -15.954 1.00 84.75 198 SER A O 1
ATOM 1600 N N . ALA A 1 199 ? 14.692 8.605 -14.859 1.00 75.38 199 ALA A N 1
ATOM 1601 C CA . ALA A 1 199 ? 14.497 10.045 -15.048 1.00 75.38 199 ALA A CA 1
ATOM 1602 C C . ALA A 1 199 ? 15.668 10.890 -14.501 1.00 75.38 199 ALA A C 1
ATOM 1604 O O . ALA A 1 199 ? 15.997 11.933 -15.060 1.00 75.38 199 ALA A O 1
ATOM 1605 N N . ASP A 1 200 ? 16.338 10.422 -13.445 1.00 73.69 200 ASP A N 1
ATOM 1606 C CA . ASP A 1 200 ? 17.535 11.051 -12.873 1.00 73.69 200 ASP A CA 1
ATOM 1607 C C . ASP A 1 200 ? 18.854 10.583 -13.520 1.00 73.69 200 ASP A C 1
ATOM 1609 O O . ASP A 1 200 ? 19.931 11.008 -13.105 1.00 73.69 200 ASP A O 1
ATOM 1613 N N . SER A 1 201 ? 18.780 9.708 -14.530 1.00 76.06 201 SER A N 1
ATOM 1614 C CA . SER A 1 201 ? 19.906 9.091 -15.245 1.00 76.06 201 SER A CA 1
ATOM 1615 C C . SER A 1 201 ? 20.912 8.338 -14.365 1.00 76.06 201 SER A C 1
ATOM 1617 O O . SER A 1 201 ? 21.995 7.993 -14.838 1.00 76.06 201 SER A O 1
ATOM 1619 N N . LYS A 1 202 ? 20.578 8.063 -13.098 1.00 78.44 202 LYS A N 1
ATOM 1620 C CA . LYS A 1 202 ? 21.473 7.358 -12.167 1.00 78.44 202 LYS A CA 1
ATOM 1621 C C . LYS A 1 202 ? 21.413 5.847 -12.319 1.00 78.44 202 LYS A C 1
ATOM 1623 O O . LYS A 1 202 ? 22.381 5.171 -11.987 1.00 78.44 202 LYS A O 1
ATOM 1628 N N . ASN A 1 203 ? 20.300 5.324 -12.828 1.00 85.62 203 ASN A N 1
ATOM 1629 C CA . ASN A 1 203 ? 20.087 3.898 -13.008 1.00 85.62 203 ASN A CA 1
ATOM 1630 C C . ASN A 1 203 ? 19.860 3.589 -14.486 1.00 85.62 203 ASN A C 1
ATOM 1632 O O . ASN A 1 203 ? 19.034 4.216 -15.149 1.00 85.62 203 ASN A O 1
ATOM 1636 N N . ILE A 1 204 ? 20.593 2.599 -14.991 1.00 92.19 204 ILE A N 1
ATOM 1637 C CA . ILE A 1 204 ? 20.482 2.112 -16.365 1.00 92.19 204 ILE A CA 1
ATOM 1638 C C . ILE A 1 204 ? 20.131 0.634 -16.299 1.00 92.19 204 ILE A C 1
ATOM 1640 O O . ILE A 1 204 ? 20.781 -0.134 -15.590 1.00 92.19 204 ILE A O 1
ATOM 1644 N N . ARG A 1 205 ? 19.120 0.221 -17.060 1.00 94.75 205 ARG A N 1
ATOM 1645 C CA . ARG A 1 205 ? 18.775 -1.195 -17.232 1.00 94.75 205 ARG A CA 1
ATOM 1646 C C . ARG A 1 205 ? 18.480 -1.511 -18.686 1.00 94.75 205 ARG A C 1
ATOM 1648 O O . ARG A 1 205 ? 18.155 -0.619 -19.460 1.00 94.75 205 ARG A O 1
ATOM 1655 N N . CYS A 1 206 ? 18.527 -2.787 -19.053 1.00 96.50 206 CYS A N 1
ATOM 1656 C CA . CYS A 1 206 ? 17.983 -3.199 -20.343 1.00 96.50 206 CYS A CA 1
ATOM 1657 C C . CYS A 1 206 ? 16.450 -3.158 -20.314 1.00 96.50 206 CYS A C 1
ATOM 1659 O O . CYS A 1 206 ? 15.824 -3.594 -19.338 1.00 96.50 206 CYS A O 1
ATOM 1661 N N . ALA A 1 207 ? 15.847 -2.671 -21.394 1.00 97.56 207 ALA A N 1
ATOM 1662 C CA . ALA A 1 207 ? 14.419 -2.760 -21.650 1.00 97.56 207 ALA A CA 1
ATOM 1663 C C . ALA A 1 207 ? 14.133 -3.197 -23.087 1.00 97.56 207 ALA A C 1
ATOM 1665 O O . ALA A 1 207 ? 14.856 -2.843 -24.017 1.00 97.56 207 ALA A O 1
ATOM 1666 N N . CYS A 1 208 ? 13.052 -3.946 -23.264 1.00 98.19 208 CYS A N 1
ATOM 1667 C CA . CYS A 1 208 ? 12.505 -4.245 -24.575 1.00 98.19 208 CYS A CA 1
ATOM 1668 C C . CYS A 1 208 ? 11.540 -3.147 -24.995 1.00 98.19 208 CYS A C 1
ATOM 1670 O O . CYS A 1 208 ? 10.558 -2.911 -24.297 1.00 98.19 208 CYS A O 1
ATOM 1672 N N . ALA A 1 209 ? 11.790 -2.539 -26.150 1.00 97.44 209 ALA A N 1
ATOM 1673 C CA . ALA A 1 209 ? 10.940 -1.503 -26.721 1.00 97.44 209 ALA A CA 1
ATOM 1674 C C . ALA A 1 209 ? 10.282 -1.977 -28.023 1.00 97.44 209 ALA A C 1
ATOM 1676 O O . ALA A 1 209 ? 10.858 -2.784 -28.762 1.00 97.44 209 ALA A O 1
ATOM 1677 N N . GLN A 1 210 ? 9.075 -1.483 -28.296 1.00 96.75 210 GLN A N 1
ATOM 1678 C CA . GLN A 1 210 ? 8.430 -1.633 -29.600 1.00 96.75 210 GLN A CA 1
ATOM 1679 C C . GLN A 1 210 ? 9.007 -0.628 -30.594 1.00 96.75 210 GLN A C 1
ATOM 1681 O O . GLN A 1 210 ? 9.605 0.370 -30.198 1.00 96.75 210 GLN A O 1
ATOM 1686 N N . GLU A 1 211 ? 8.786 -0.867 -31.888 1.00 94.75 211 GLU A N 1
ATOM 1687 C CA . GLU A 1 211 ? 9.226 0.039 -32.957 1.00 94.75 211 GLU A CA 1
ATOM 1688 C C . GLU A 1 211 ? 8.724 1.476 -32.741 1.00 94.75 211 GLU A C 1
ATOM 1690 O O . GLU A 1 211 ? 9.494 2.429 -32.848 1.00 94.75 211 GLU A O 1
ATOM 1695 N N . ALA A 1 212 ? 7.457 1.621 -32.337 1.00 95.00 212 ALA A N 1
ATOM 1696 C CA . ALA A 1 212 ? 6.824 2.910 -32.065 1.00 95.00 212 ALA A CA 1
ATOM 1697 C C . ALA A 1 212 ? 7.485 3.700 -30.918 1.00 95.00 212 ALA A C 1
ATOM 1699 O O . ALA A 1 212 ? 7.402 4.926 -30.895 1.00 95.00 212 ALA A O 1
ATOM 1700 N N . ASP A 1 213 ? 8.160 3.015 -29.993 1.00 94.88 213 ASP A N 1
ATOM 1701 C CA . ASP A 1 213 ? 8.762 3.622 -28.806 1.00 94.88 213 ASP A CA 1
ATOM 1702 C C . ASP A 1 213 ? 10.271 3.859 -28.951 1.00 94.88 213 ASP A C 1
ATOM 1704 O O . ASP A 1 213 ? 10.882 4.420 -28.049 1.00 94.88 213 ASP A O 1
ATOM 1708 N N . LEU A 1 214 ? 10.906 3.465 -30.063 1.00 93.25 214 LEU A N 1
ATOM 1709 C CA . LEU A 1 214 ? 12.371 3.528 -30.207 1.00 93.25 214 LEU A CA 1
ATOM 1710 C C . LEU A 1 214 ? 12.965 4.939 -30.097 1.00 93.25 214 LEU A C 1
ATOM 1712 O O . LEU A 1 214 ? 14.156 5.067 -29.819 1.00 93.25 214 LEU A O 1
ATOM 1716 N N . ASN A 1 215 ? 12.147 5.971 -30.311 1.00 92.94 215 ASN A N 1
ATOM 1717 C CA . ASN A 1 215 ? 12.534 7.377 -30.190 1.00 92.94 215 ASN A CA 1
ATOM 1718 C C . ASN A 1 215 ? 12.221 7.974 -28.804 1.00 92.94 215 ASN A C 1
ATOM 1720 O O . ASN A 1 215 ? 12.357 9.185 -28.624 1.00 92.94 215 ASN A O 1
ATOM 1724 N N . ASP A 1 216 ? 11.774 7.165 -27.836 1.00 93.81 216 ASP A N 1
ATOM 1725 C CA . ASP A 1 216 ? 11.554 7.616 -26.461 1.00 93.81 216 ASP A CA 1
ATOM 1726 C C . ASP A 1 216 ? 12.873 8.135 -25.867 1.00 93.81 216 ASP A C 1
ATOM 1728 O O . ASP A 1 216 ? 13.912 7.478 -25.933 1.00 93.81 216 ASP A O 1
ATOM 1732 N N . SER A 1 217 ? 12.829 9.332 -25.281 1.00 93.31 217 SER A N 1
ATOM 1733 C CA . SER A 1 217 ? 14.007 10.024 -24.746 1.00 93.31 217 SER A CA 1
ATOM 1734 C C . SER A 1 217 ? 14.768 9.243 -23.667 1.00 93.31 217 SER A C 1
ATOM 1736 O O . SER A 1 217 ? 15.947 9.517 -23.433 1.00 93.31 217 SER A O 1
ATOM 1738 N N . LEU A 1 218 ? 14.110 8.280 -23.011 1.00 93.94 218 LEU A N 1
ATOM 1739 C CA . LEU A 1 218 ? 14.716 7.440 -21.980 1.00 93.94 218 LEU A CA 1
ATOM 1740 C C . LEU A 1 218 ? 15.496 6.252 -22.556 1.00 93.94 218 LEU A C 1
ATOM 1742 O O . LEU A 1 218 ? 16.235 5.599 -21.817 1.00 93.94 218 LEU A O 1
ATOM 1746 N N . LEU A 1 219 ? 15.339 5.951 -23.847 1.00 95.12 219 LEU A N 1
ATOM 1747 C CA . LEU A 1 219 ? 15.974 4.815 -24.502 1.00 95.12 219 LEU A CA 1
ATOM 1748 C C . LEU A 1 219 ? 17.225 5.235 -25.269 1.00 95.12 219 LEU A C 1
ATOM 1750 O O . LEU A 1 219 ? 17.242 6.222 -26.003 1.00 95.12 219 LEU A O 1
ATOM 1754 N N . LYS A 1 220 ? 18.275 4.421 -25.159 1.00 94.38 220 LYS A N 1
ATOM 1755 C CA . LYS A 1 220 ? 19.459 4.502 -26.018 1.00 94.38 220 LYS A CA 1
ATOM 1756 C C . LYS A 1 220 ? 19.790 3.156 -26.636 1.00 94.38 220 LYS A C 1
ATOM 1758 O O . LYS A 1 220 ? 19.593 2.096 -26.037 1.00 94.38 220 LYS A O 1
ATOM 1763 N N . GLU A 1 221 ? 20.301 3.214 -27.857 1.00 94.62 221 GLU A N 1
ATOM 1764 C CA . GLU A 1 221 ? 20.815 2.052 -28.576 1.00 94.62 221 GLU A CA 1
ATOM 1765 C C . GLU A 1 221 ? 22.070 1.504 -27.890 1.00 94.62 221 GLU A C 1
ATOM 1767 O O . GLU A 1 221 ? 22.873 2.254 -27.329 1.00 94.62 221 GLU A O 1
ATOM 1772 N N . TYR A 1 222 ? 22.237 0.183 -27.936 1.00 93.12 222 TYR A N 1
ATOM 1773 C CA . TYR A 1 222 ? 23.487 -0.438 -27.521 1.00 93.12 222 TYR A CA 1
ATOM 1774 C C . TYR A 1 222 ? 24.558 -0.227 -28.598 1.00 93.12 222 TYR A C 1
ATOM 1776 O O . TYR A 1 222 ? 24.259 -0.400 -29.783 1.00 93.12 222 TYR A O 1
ATOM 1784 N N . PRO A 1 223 ? 25.808 0.100 -28.220 1.00 89.94 223 PRO A N 1
ATOM 1785 C CA . PRO A 1 223 ? 26.905 0.176 -29.175 1.00 89.94 223 PRO A CA 1
ATOM 1786 C C . PRO A 1 223 ? 27.031 -1.129 -29.962 1.00 89.94 223 PRO A C 1
ATOM 1788 O O . PRO A 1 223 ? 26.966 -2.211 -29.380 1.00 89.94 223 PRO A O 1
ATOM 1791 N N . ASN A 1 224 ? 27.231 -1.027 -31.276 1.00 88.81 224 ASN A N 1
ATOM 1792 C CA . ASN A 1 224 ? 27.391 -2.173 -32.179 1.00 88.81 224 ASN A CA 1
ATOM 1793 C C . ASN A 1 224 ? 26.195 -3.147 -32.214 1.00 88.81 224 ASN A C 1
ATOM 1795 O O . ASN A 1 224 ? 26.360 -4.292 -32.634 1.00 88.81 224 ASN A O 1
ATOM 1799 N N . CYS A 1 225 ? 24.996 -2.711 -31.813 1.00 92.31 225 CYS A N 1
ATOM 1800 C CA . CYS A 1 225 ? 23.773 -3.485 -31.993 1.00 92.31 225 CYS A CA 1
ATOM 1801 C C . CYS A 1 225 ? 22.865 -2.832 -33.050 1.00 92.31 225 CYS A C 1
ATOM 1803 O O . CYS A 1 225 ? 22.523 -1.658 -32.895 1.00 92.31 225 CYS A O 1
ATOM 1805 N N . PRO A 1 226 ? 22.459 -3.554 -34.114 1.00 92.88 226 PRO A N 1
ATOM 1806 C CA . PRO A 1 226 ? 21.502 -3.037 -35.090 1.00 92.88 226 PRO A CA 1
ATOM 1807 C C . PRO A 1 226 ? 20.193 -2.587 -34.434 1.00 92.88 226 PRO A C 1
ATOM 1809 O O . PRO A 1 226 ? 19.735 -3.174 -33.452 1.00 92.88 226 PRO A O 1
ATOM 1812 N N . LYS A 1 227 ? 19.560 -1.550 -34.993 1.00 88.94 227 LYS A N 1
ATOM 1813 C CA . LYS A 1 227 ? 18.336 -0.965 -34.417 1.00 88.94 227 LYS A CA 1
ATOM 1814 C C . LYS A 1 227 ? 17.181 -1.964 -34.354 1.00 88.94 227 LYS A C 1
ATOM 1816 O O . LYS A 1 227 ? 16.406 -1.935 -33.402 1.00 88.94 227 LYS A O 1
ATOM 1821 N N . ASP A 1 228 ? 17.095 -2.841 -35.339 1.00 92.25 228 ASP A N 1
ATOM 1822 C CA . ASP A 1 228 ? 16.090 -3.888 -35.498 1.00 92.25 228 ASP A CA 1
ATOM 1823 C C . ASP A 1 228 ? 16.521 -5.238 -34.898 1.00 92.25 228 ASP A C 1
ATOM 1825 O O . ASP A 1 228 ? 15.795 -6.231 -34.984 1.00 92.25 228 ASP A O 1
ATOM 1829 N N . ALA A 1 229 ? 17.688 -5.303 -34.249 1.00 95.25 229 ALA A N 1
ATOM 1830 C CA . ALA A 1 229 ? 18.129 -6.525 -33.603 1.00 95.25 229 ALA A CA 1
ATOM 1831 C C . ALA A 1 229 ? 17.246 -6.848 -32.394 1.00 95.25 229 ALA A C 1
ATOM 1833 O O . ALA A 1 229 ? 17.015 -6.024 -31.509 1.00 95.25 229 ALA A O 1
ATOM 1834 N N . THR A 1 230 ? 16.809 -8.100 -32.313 1.00 96.75 230 THR A N 1
ATOM 1835 C CA . THR A 1 230 ? 16.073 -8.640 -31.159 1.00 96.75 230 THR A CA 1
ATOM 1836 C C . THR A 1 230 ? 17.014 -9.161 -30.067 1.00 96.75 230 THR A C 1
ATOM 1838 O O . THR A 1 230 ? 16.569 -9.546 -28.987 1.00 96.75 230 THR A O 1
ATOM 1841 N N . SER A 1 231 ? 18.326 -9.161 -30.325 1.00 97.19 231 SER A N 1
ATOM 1842 C CA . SER A 1 231 ? 19.388 -9.663 -29.453 1.00 97.19 231 SER A CA 1
ATOM 1843 C C . SER A 1 231 ? 20.667 -8.850 -29.661 1.00 97.19 231 SER A C 1
ATOM 1845 O O . SER A 1 231 ? 21.132 -8.734 -30.790 1.00 97.19 231 SER A O 1
ATOM 1847 N N . CYS A 1 232 ? 21.273 -8.369 -28.577 1.00 96.00 232 CYS A N 1
ATOM 1848 C CA . CYS A 1 232 ? 22.503 -7.580 -28.577 1.00 96.00 232 CYS A CA 1
ATOM 1849 C C . CYS A 1 232 ? 23.572 -8.232 -27.692 1.00 96.00 232 CYS A C 1
ATOM 1851 O O . CYS A 1 232 ? 23.284 -8.646 -26.567 1.00 96.00 232 CYS A O 1
ATOM 1853 N N . MET A 1 233 ? 24.812 -8.269 -28.181 1.00 93.81 233 MET A N 1
ATOM 1854 C CA . MET A 1 233 ? 25.987 -8.536 -27.348 1.00 93.81 233 MET A CA 1
ATOM 1855 C C . MET A 1 233 ? 26.479 -7.215 -26.765 1.00 93.81 233 MET A C 1
ATOM 1857 O O . MET A 1 233 ? 26.644 -6.240 -27.498 1.00 93.81 233 MET A O 1
ATOM 1861 N N . LEU A 1 234 ? 26.686 -7.178 -25.454 1.00 89.25 234 LEU A N 1
ATOM 1862 C CA . LEU A 1 234 ? 27.210 -6.013 -24.759 1.00 89.25 234 LEU A CA 1
ATOM 1863 C C . LEU A 1 234 ? 28.733 -6.134 -24.643 1.00 89.25 234 LEU A C 1
ATOM 1865 O O . LEU A 1 234 ? 29.228 -7.222 -24.333 1.00 89.25 234 LEU A O 1
ATOM 1869 N N . PRO A 1 235 ? 29.479 -5.044 -24.882 1.00 73.81 235 PRO A N 1
ATOM 1870 C CA . PRO A 1 235 ? 30.918 -5.038 -24.652 1.00 73.81 235 PRO A CA 1
ATOM 1871 C C . PRO A 1 235 ? 31.230 -5.342 -23.177 1.00 73.81 235 PRO A C 1
ATOM 1873 O O . PRO A 1 235 ? 30.425 -5.031 -22.296 1.00 73.81 235 PRO A O 1
ATOM 1876 N N . LYS A 1 236 ? 32.382 -5.982 -22.939 1.00 66.69 236 LYS A N 1
ATOM 1877 C CA . LYS A 1 236 ? 32.916 -6.228 -21.591 1.00 66.69 236 LYS A CA 1
ATOM 1878 C C . LYS A 1 236 ? 33.283 -4.925 -20.888 1.00 66.69 236 LYS A C 1
ATOM 1880 O O . LYS A 1 236 ? 33.732 -3.991 -21.591 1.00 66.69 236 LYS A O 1
#